Protein AF-A0A9J2PFN7-F1 (afdb_monomer_lite)

pLDDT: mean 73.04, std 25.8, range [23.06, 97.5]

Foldseek 3Di:
DDDDDDDDDDDDDDDDDDDDDDDDDDDDDDDDDDDDDDDDDPPPDDPPPPDDDDPPPVVVVLCVLCPAPLNVVLCPQVCCLLVVQWAFAPDFDPPPQQADKDWQDWDAPQVPFAIWTAILQGWIWGQGVVQKIKIWHPDDPVDATKIWIQPPSVDVVTDIDMDRDLVVDPDPVVNVSVVVSVVRPDGHPDHRSYNDPDTKYFRDWDDFPQWIWTTISQSWIWIQGPPQRKIWIWHQDPPRWIKIWIDHPVPGIGMTTIDRDDDHYPDPVSNVNRVVSVVVSVRPVVD

Sequence (287 aa):
MKNDGFFIKSQFANIESTAFLTGNASTTSRSTTGHGRARKDGRKRSLQVRMRSADSGIASKRLSCIGLPCVVDQLSVYKEVISGCRIASDENISFTAGRTVIVTKWADYTGKIGFGCVLNDGTLCVLFTDGSSLGHRLASSCGGERYKLLANVNEQPPAIVEWERAKDVKDSKVLKKIKYAAQFELRAASSFDVVSPYVNLLLYEKRCKHALLLVLSSGVTQINFLETHEKLILWRGEHSHIYATVVHDEHGKYTCRMVRGGPQPTLPQSRLLQKLISRARRCFDED

Secondary structure (DSSP, 8-state):
----PPP------------PPP----------------------------------TTHHHHGGGGGSHHHHHHTHHHHHHHTT--EEEEEE-TTTGGG---EEEEEEETTTTEEEEEETTS-EEEEETTS-EEEEE--BTTB--EEEEEE-TTSSSPEEEEES-GGG---HHHHHHHHHHHTT----SSS-----SS---EEEEEE-SSEEEEEETTS-EEEEETTT--EEEEEE-GGG-EEEEEEETTTEEEEEEEESS-PPP-SHHHHHHHHHHHHHHHHHH--

Radius of gyration: 23.79 Å; chains: 1; bounding box: 42×75×57 Å

Structure (mmCIF, N/CA/C/O backbone):
data_AF-A0A9J2PFN7-F1
#
_entry.id   AF-A0A9J2PFN7-F1
#
loop_
_atom_site.group_PDB
_atom_site.id
_atom_site.type_symbol
_atom_site.label_atom_id
_atom_site.label_alt_id
_atom_site.label_comp_id
_atom_site.label_asym_id
_atom_site.label_entity_id
_atom_site.label_seq_id
_atom_site.pdbx_PDB_ins_code
_atom_site.Cartn_x
_atom_site.Cartn_y
_atom_site.Cartn_z
_atom_site.occupancy
_atom_site.B_iso_or_equiv
_atom_site.auth_seq_id
_atom_site.auth_comp_id
_atom_site.auth_asym_id
_atom_site.auth_atom_id
_atom_site.pdbx_PDB_model_num
ATOM 1 N N . MET A 1 1 ? -19.457 -29.311 -23.841 1.00 33.41 1 MET A N 1
ATOM 2 C CA . MET A 1 1 ? -18.333 -30.173 -23.421 1.00 33.41 1 MET A CA 1
ATOM 3 C C . MET A 1 1 ? -17.594 -29.465 -22.300 1.00 33.41 1 MET A C 1
ATOM 5 O O . MET A 1 1 ? -17.277 -28.293 -22.447 1.00 33.41 1 MET A O 1
ATOM 9 N N . LYS A 1 2 ? -17.469 -30.132 -21.150 1.00 28.66 2 LYS A N 1
ATOM 10 C CA . LYS A 1 2 ? -16.723 -29.671 -19.969 1.00 28.66 2 LYS A CA 1
ATOM 11 C C . LYS A 1 2 ? -15.233 -29.931 -20.209 1.00 28.66 2 LYS A C 1
ATOM 13 O O . LYS A 1 2 ? -14.938 -30.948 -20.819 1.00 28.66 2 LYS A O 1
ATOM 18 N N . ASN A 1 3 ? -14.351 -29.066 -19.711 1.00 26.58 3 ASN A N 1
ATOM 19 C CA . ASN A 1 3 ? -12.954 -29.406 -19.426 1.00 26.58 3 ASN A CA 1
ATOM 20 C C . ASN A 1 3 ? -12.468 -28.583 -18.221 1.00 26.58 3 ASN A C 1
ATOM 22 O O . ASN A 1 3 ? -12.170 -27.398 -18.320 1.00 26.58 3 ASN A O 1
ATOM 26 N N . ASP A 1 4 ? -12.611 -29.222 -17.063 1.00 28.73 4 ASP A N 1
ATOM 27 C CA . ASP A 1 4 ? -11.656 -29.449 -15.975 1.00 28.73 4 ASP A CA 1
ATOM 28 C C . ASP A 1 4 ? -10.614 -28.380 -15.616 1.00 28.73 4 ASP A C 1
ATOM 30 O O . ASP A 1 4 ? -9.677 -28.072 -16.349 1.00 28.73 4 ASP A O 1
ATOM 34 N N . GLY A 1 5 ? -10.765 -27.891 -14.381 1.00 23.47 5 GLY A N 1
ATOM 35 C CA . GLY A 1 5 ? -9.778 -27.100 -13.666 1.00 23.47 5 GLY A CA 1
ATOM 36 C C . GLY A 1 5 ? -8.651 -27.962 -13.102 1.00 23.47 5 GLY A C 1
ATOM 37 O O . GLY A 1 5 ? -8.881 -29.022 -12.518 1.00 23.47 5 GLY A O 1
ATOM 38 N N . PHE A 1 6 ? -7.431 -27.453 -13.230 1.00 26.81 6 PHE A N 1
ATOM 39 C CA . PHE A 1 6 ? -6.248 -27.999 -12.583 1.00 26.81 6 PHE A CA 1
ATOM 40 C C . PHE A 1 6 ? -6.083 -27.412 -11.175 1.00 26.81 6 PHE A C 1
ATOM 42 O O . PHE A 1 6 ? -6.033 -26.199 -10.983 1.00 26.81 6 PHE A O 1
ATOM 49 N N . PHE A 1 7 ? -5.988 -28.302 -10.187 1.00 24.92 7 PHE A N 1
ATOM 50 C CA . PHE A 1 7 ? -5.515 -28.032 -8.830 1.00 24.92 7 PHE A CA 1
ATOM 51 C C . PHE A 1 7 ? -4.031 -28.403 -8.755 1.00 24.92 7 PHE A C 1
ATOM 53 O O . PHE A 1 7 ? -3.678 -29.526 -9.111 1.00 24.92 7 PHE A O 1
ATOM 60 N N . ILE A 1 8 ? -3.185 -27.541 -8.185 1.00 28.45 8 ILE A N 1
ATOM 61 C CA . ILE A 1 8 ? -1.882 -27.956 -7.647 1.00 28.45 8 ILE A CA 1
ATOM 62 C C . ILE A 1 8 ? -1.818 -27.569 -6.168 1.00 28.45 8 ILE A C 1
ATOM 64 O O . ILE A 1 8 ? -1.975 -26.411 -5.788 1.00 28.45 8 ILE A O 1
ATOM 68 N N . LYS A 1 9 ? -1.627 -28.592 -5.327 1.00 24.91 9 LYS A N 1
ATOM 69 C CA . LYS A 1 9 ? -1.277 -28.492 -3.907 1.00 24.91 9 LYS A CA 1
ATOM 70 C C . LYS A 1 9 ? 0.184 -28.043 -3.806 1.00 24.91 9 LYS A C 1
ATOM 72 O O . LYS A 1 9 ? 1.045 -28.759 -4.306 1.00 24.91 9 LYS A O 1
ATOM 77 N N . SER A 1 10 ? 0.490 -26.952 -3.104 1.00 25.95 10 SER A N 1
ATOM 78 C CA . SER A 1 10 ? 1.867 -26.713 -2.657 1.00 25.95 10 SER A CA 1
ATOM 79 C C . SER A 1 10 ? 2.129 -27.553 -1.405 1.00 25.95 10 SER A C 1
ATOM 81 O O . SER A 1 10 ? 1.616 -27.261 -0.322 1.00 25.95 10 SER A O 1
ATOM 83 N N . GLN A 1 11 ? 2.886 -28.633 -1.570 1.00 25.06 11 GLN A N 1
ATOM 84 C CA . GLN A 1 11 ? 3.542 -29.327 -0.469 1.00 25.06 11 GLN A CA 1
ATOM 85 C C . GLN A 1 11 ? 4.773 -28.530 -0.047 1.00 25.06 11 GLN A C 1
ATOM 87 O O . GLN A 1 11 ? 5.596 -28.250 -0.903 1.00 25.06 11 GLN A O 1
ATOM 92 N N . PHE A 1 12 ? 4.922 -28.251 1.247 1.00 27.05 12 PHE A N 1
ATOM 93 C CA . PHE A 1 12 ? 6.226 -28.225 1.912 1.00 27.05 12 PHE A CA 1
ATOM 94 C C . PHE A 1 12 ? 6.019 -28.623 3.376 1.00 27.05 12 PHE A C 1
ATOM 96 O O . PHE A 1 12 ? 5.382 -27.909 4.149 1.00 27.05 12 PHE A O 1
ATOM 103 N N . ALA A 1 13 ? 6.530 -29.799 3.726 1.00 25.28 13 ALA A N 1
ATOM 104 C CA . ALA A 1 13 ? 6.814 -30.220 5.087 1.00 25.28 13 ALA A CA 1
ATOM 105 C C . ALA A 1 13 ? 8.210 -30.857 5.100 1.00 25.28 13 ALA A C 1
ATOM 107 O O . ALA A 1 13 ? 8.616 -31.464 4.110 1.00 25.28 13 ALA A O 1
ATOM 108 N N . ASN A 1 14 ? 8.848 -30.744 6.264 1.00 23.83 14 ASN A N 1
ATOM 109 C CA . ASN A 1 14 ? 10.074 -31.392 6.736 1.00 23.83 14 ASN A CA 1
ATOM 110 C C . ASN A 1 14 ? 11.397 -30.661 6.471 1.00 23.83 14 ASN A C 1
ATOM 112 O O . ASN A 1 14 ? 12.064 -30.865 5.463 1.00 23.83 14 ASN A O 1
ATOM 116 N N . ILE A 1 15 ? 11.826 -29.916 7.492 1.00 27.22 15 ILE A N 1
ATOM 117 C CA . ILE A 1 15 ? 13.185 -30.056 8.022 1.00 27.22 15 ILE A CA 1
ATOM 118 C C . ILE A 1 15 ? 13.029 -30.455 9.494 1.00 27.22 15 ILE A C 1
ATOM 120 O O . ILE A 1 15 ? 12.339 -29.785 10.263 1.00 27.22 15 ILE A O 1
ATOM 124 N N . GLU A 1 16 ? 13.591 -31.613 9.827 1.00 24.58 16 GLU A N 1
ATOM 125 C CA . GLU A 1 16 ? 13.594 -32.241 11.145 1.00 24.58 16 GLU A CA 1
ATOM 126 C C . GLU A 1 16 ? 14.415 -31.415 12.144 1.00 24.58 16 GLU A C 1
ATOM 128 O O . GLU A 1 16 ? 15.486 -30.910 11.815 1.00 24.58 16 GLU A O 1
ATOM 133 N N . SER A 1 17 ? 13.936 -31.318 13.387 1.00 25.52 17 SER A N 1
ATOM 134 C CA . SER A 1 17 ? 14.770 -30.946 14.529 1.00 25.52 17 SER A CA 1
ATOM 135 C C . SER A 1 17 ? 14.735 -32.097 15.524 1.00 25.52 17 SER A C 1
ATOM 137 O O . SER A 1 17 ? 13.716 -32.383 16.155 1.00 25.52 17 SER A O 1
ATOM 139 N N . THR A 1 18 ? 15.855 -32.806 15.589 1.00 24.70 18 THR A N 1
ATOM 140 C CA . THR A 1 18 ? 16.180 -33.840 16.566 1.00 24.70 18 THR A CA 1
ATOM 141 C C . THR A 1 18 ? 16.238 -33.245 17.970 1.00 24.70 18 THR A C 1
ATOM 143 O O . THR A 1 18 ? 17.127 -32.451 18.271 1.00 24.70 18 THR A O 1
ATOM 146 N N . ALA A 1 19 ? 15.344 -33.689 18.851 1.00 27.00 19 ALA A N 1
ATOM 147 C CA . ALA A 1 19 ? 15.511 -33.584 20.296 1.00 27.00 19 ALA A CA 1
ATOM 148 C C . ALA A 1 19 ? 15.381 -34.989 20.898 1.00 27.00 19 ALA A C 1
ATOM 150 O O . ALA A 1 19 ? 14.292 -35.560 20.958 1.00 27.00 19 ALA A O 1
ATOM 151 N N . PHE A 1 20 ? 16.517 -35.558 21.306 1.00 24.95 20 PHE A N 1
ATOM 152 C CA . PHE A 1 20 ? 16.574 -36.759 22.132 1.00 24.95 20 PHE A CA 1
ATOM 153 C C . PHE A 1 20 ? 16.192 -36.390 23.571 1.00 24.95 20 PHE A C 1
ATOM 155 O O . PHE A 1 20 ? 16.880 -35.605 24.219 1.00 24.95 20 PHE A O 1
ATOM 162 N N . LEU A 1 21 ? 15.100 -36.980 24.060 1.00 25.72 21 LEU A N 1
ATOM 163 C CA . LEU A 1 21 ? 14.774 -37.080 25.480 1.00 25.72 21 LEU A CA 1
ATOM 164 C C . LEU A 1 21 ? 15.277 -38.427 26.001 1.00 25.72 21 LEU A C 1
ATOM 166 O O . LEU A 1 21 ? 14.983 -39.481 25.435 1.00 25.72 21 LEU A O 1
ATOM 170 N N . THR A 1 22 ? 16.027 -38.380 27.094 1.00 26.92 22 THR A N 1
ATOM 171 C CA . THR A 1 22 ? 16.424 -39.538 27.887 1.00 26.92 22 THR A CA 1
ATOM 172 C C . THR A 1 22 ? 15.280 -39.988 28.799 1.00 26.92 22 THR A C 1
ATOM 174 O O . THR A 1 22 ? 14.705 -39.195 29.534 1.00 26.92 22 THR A O 1
ATOM 177 N N . GLY A 1 23 ? 14.986 -41.290 28.724 1.00 23.06 23 GLY A N 1
ATOM 178 C CA . GLY A 1 23 ? 14.638 -42.195 29.827 1.00 23.06 23 GLY A CA 1
ATOM 179 C C . GLY A 1 23 ? 13.526 -41.814 30.810 1.00 23.06 23 GLY A C 1
ATOM 180 O O . GLY A 1 23 ? 13.727 -41.007 31.706 1.00 23.06 23 GLY A O 1
ATOM 181 N N . ASN A 1 24 ? 12.425 -42.572 30.786 1.00 26.31 24 ASN A N 1
ATOM 182 C CA . ASN A 1 24 ? 12.234 -43.631 31.787 1.00 26.31 24 ASN A CA 1
ATOM 183 C C . ASN A 1 24 ? 11.038 -44.533 31.454 1.00 26.31 24 ASN A C 1
ATOM 185 O O . ASN A 1 24 ? 9.981 -44.085 31.018 1.00 26.31 24 ASN A O 1
ATOM 189 N N . ALA A 1 25 ? 11.252 -45.830 31.667 1.00 25.09 25 ALA A N 1
ATOM 190 C CA . ALA A 1 25 ? 10.312 -46.919 31.456 1.00 25.09 25 ALA A CA 1
ATOM 191 C C . ALA A 1 25 ? 9.698 -47.389 32.785 1.00 25.09 25 ALA A C 1
ATOM 193 O O . ALA A 1 25 ? 10.372 -47.377 33.813 1.00 25.09 25 ALA A O 1
ATOM 194 N N . SER A 1 26 ? 8.443 -47.850 32.742 1.00 26.92 26 SER A N 1
ATOM 195 C CA . SER A 1 26 ? 7.888 -49.000 33.499 1.00 26.92 26 SER A CA 1
ATOM 196 C C . SER A 1 26 ? 6.379 -49.111 33.205 1.00 26.92 26 SER A C 1
ATOM 198 O O . SER A 1 26 ? 5.609 -48.199 33.475 1.00 26.92 26 SER A O 1
ATOM 200 N N . THR A 1 27 ? 5.957 -50.046 32.347 1.00 25.44 27 THR A N 1
ATOM 201 C CA . THR A 1 27 ? 5.343 -51.360 32.663 1.00 25.44 27 THR A CA 1
ATOM 202 C C . THR A 1 27 ? 4.108 -51.336 33.569 1.00 25.44 27 THR A C 1
ATOM 204 O O . THR A 1 27 ? 4.240 -51.274 34.785 1.00 25.44 27 THR A O 1
ATOM 207 N N . THR A 1 28 ? 2.919 -51.584 33.000 1.00 28.58 28 THR A N 1
ATOM 208 C CA . THR A 1 28 ? 2.144 -52.824 33.247 1.00 28.58 28 THR A CA 1
ATOM 209 C C . THR A 1 28 ? 0.913 -52.954 32.336 1.00 28.58 28 THR A C 1
ATOM 211 O O . THR A 1 28 ? 0.216 -52.003 32.008 1.00 28.58 28 THR A O 1
ATOM 214 N N . SER A 1 29 ? 0.705 -54.195 31.905 1.00 25.86 29 SER A N 1
ATOM 215 C CA . SER A 1 29 ? -0.374 -54.768 31.097 1.00 25.86 29 SER A CA 1
ATOM 216 C C . SER A 1 29 ? -1.741 -54.788 31.800 1.00 25.86 29 SER A C 1
ATOM 218 O O . SER A 1 29 ? -1.775 -55.026 33.003 1.00 25.86 29 SER A O 1
ATOM 220 N N . ARG A 1 30 ? -2.863 -54.789 31.063 1.00 27.41 30 ARG A N 1
ATOM 221 C CA . ARG A 1 30 ? -3.582 -56.005 30.598 1.00 27.41 30 ARG A CA 1
ATOM 222 C C . ARG A 1 30 ? -4.991 -55.649 30.086 1.00 27.41 30 ARG A C 1
ATOM 224 O O . ARG A 1 30 ? -5.638 -54.714 30.534 1.00 27.41 30 ARG A O 1
ATOM 231 N N . SER A 1 31 ? -5.407 -56.435 29.105 1.00 24.17 31 SER A N 1
ATOM 232 C CA . SER A 1 31 ? -6.613 -56.410 28.273 1.00 24.17 31 SER A CA 1
ATOM 233 C C . SER A 1 31 ? -7.964 -56.523 28.990 1.00 24.17 31 SER A C 1
ATOM 235 O O . SER A 1 31 ? -8.082 -57.292 29.938 1.00 24.17 31 SER A O 1
ATOM 237 N N . THR A 1 32 ? -9.018 -55.971 28.380 1.00 29.59 32 THR A N 1
ATOM 238 C CA . THR A 1 32 ? -10.258 -56.715 28.061 1.00 29.59 32 THR A CA 1
ATOM 239 C C . THR A 1 32 ? -11.052 -56.005 26.957 1.00 29.59 32 THR A C 1
ATOM 241 O O . THR A 1 32 ? -11.198 -54.789 26.931 1.00 29.59 32 THR A O 1
ATOM 244 N N . THR A 1 33 ? -11.503 -56.806 25.998 1.00 27.23 33 THR A N 1
ATOM 245 C CA . THR A 1 33 ? -12.248 -56.476 24.777 1.00 27.23 33 THR A CA 1
ATOM 246 C C . THR A 1 33 ? -13.757 -56.456 25.017 1.00 27.23 33 THR A C 1
ATOM 248 O O . THR A 1 33 ? -14.259 -57.339 25.707 1.00 27.23 33 THR A O 1
ATOM 251 N N . GLY A 1 34 ? -14.502 -55.563 24.352 1.00 25.56 34 GLY A N 1
ATOM 252 C CA . GLY A 1 34 ? -15.963 -55.675 24.295 1.00 25.56 34 GLY A CA 1
ATOM 253 C C . GLY A 1 34 ? -16.699 -54.562 23.540 1.00 25.56 34 GLY A C 1
ATOM 254 O O . GLY A 1 34 ? -17.026 -53.545 24.125 1.00 25.56 34 GLY A O 1
ATOM 255 N N . HIS A 1 35 ? -17.029 -54.850 22.274 1.00 28.25 35 HIS A N 1
ATOM 256 C CA . HIS A 1 35 ? -18.216 -54.409 21.512 1.00 28.25 35 HIS A CA 1
ATOM 257 C C . HIS A 1 35 ? -18.432 -52.934 21.104 1.00 28.25 35 HIS A C 1
ATOM 259 O O . HIS A 1 35 ? -18.439 -52.018 21.913 1.00 28.25 35 HIS A O 1
ATOM 265 N N . GLY A 1 36 ? -18.807 -52.748 19.826 1.00 26.44 36 GLY A N 1
ATOM 266 C CA . GLY A 1 36 ? -19.646 -51.618 19.401 1.00 26.44 36 GLY A CA 1
ATOM 267 C C . GLY A 1 36 ? -19.340 -51.033 18.021 1.00 26.44 36 GLY A C 1
ATOM 268 O O . GLY A 1 36 ? -18.466 -50.190 17.874 1.00 26.44 36 GLY A O 1
ATOM 269 N N . ARG A 1 37 ? -20.106 -51.446 17.005 1.00 29.81 37 ARG A N 1
ATOM 270 C CA . ARG A 1 37 ? -20.141 -50.890 15.637 1.00 29.81 37 ARG A CA 1
ATOM 271 C C . ARG A 1 37 ? -20.428 -49.378 15.616 1.00 29.81 37 ARG A C 1
ATOM 273 O O . ARG A 1 37 ? -21.387 -48.957 16.247 1.00 29.81 37 ARG A O 1
ATOM 280 N N . ALA A 1 38 ? -19.755 -48.631 14.734 1.00 30.53 38 ALA A N 1
ATOM 281 C CA . ALA A 1 38 ? -20.377 -47.590 13.896 1.00 30.53 38 ALA A CA 1
ATOM 282 C C . ALA A 1 38 ? -19.392 -47.072 12.828 1.00 30.53 38 ALA A C 1
ATOM 284 O O . ALA A 1 38 ? -18.516 -46.257 13.108 1.00 30.53 38 ALA A O 1
ATOM 285 N N . ARG A 1 39 ? -19.568 -47.503 11.570 1.00 30.36 39 ARG A N 1
ATOM 286 C CA . ARG A 1 39 ? -19.054 -46.764 10.406 1.00 30.36 39 ARG A CA 1
ATOM 287 C C . ARG A 1 39 ? -19.872 -45.475 10.284 1.00 30.36 39 ARG A C 1
ATOM 289 O O . ARG A 1 39 ? -21.077 -45.545 10.059 1.00 30.36 39 ARG A O 1
ATOM 296 N N . LYS A 1 40 ? -19.236 -44.311 10.429 1.00 30.88 40 LYS A N 1
ATOM 297 C CA . LYS A 1 40 ? -19.795 -43.023 9.993 1.00 30.88 40 LYS A CA 1
ATOM 298 C C . LYS A 1 40 ? -18.990 -42.529 8.799 1.00 30.88 40 LYS A C 1
ATOM 300 O O . LYS A 1 40 ? -17.849 -42.100 8.947 1.00 30.88 40 LYS A O 1
ATOM 305 N N . ASP A 1 41 ? -19.620 -42.596 7.630 1.00 28.95 41 ASP A N 1
ATOM 306 C CA . ASP A 1 41 ? -19.179 -41.940 6.405 1.00 28.95 41 ASP A CA 1
ATOM 307 C C . ASP A 1 41 ? -19.067 -40.429 6.636 1.00 28.95 41 ASP A C 1
ATOM 309 O O . ASP A 1 41 ? -20.057 -39.702 6.758 1.00 28.95 41 ASP A O 1
ATOM 313 N N . GLY A 1 42 ? -17.830 -39.943 6.704 1.00 27.72 42 GLY A N 1
ATOM 314 C CA . GLY A 1 42 ? -17.498 -38.527 6.775 1.00 27.72 42 GLY A CA 1
ATOM 315 C C . GLY A 1 42 ? -17.669 -37.854 5.417 1.00 27.72 42 GLY A C 1
ATOM 316 O O . GLY A 1 42 ? -16.689 -37.558 4.736 1.00 27.72 42 GLY A O 1
ATOM 317 N N . ARG A 1 43 ? -18.913 -37.572 5.019 1.00 27.67 43 ARG A N 1
ATOM 318 C CA . ARG A 1 43 ? -19.222 -36.747 3.843 1.00 27.67 43 ARG A CA 1
ATOM 319 C C . ARG A 1 43 ? -18.927 -35.275 4.170 1.00 27.67 43 ARG A C 1
ATOM 321 O O . ARG A 1 43 ? -19.821 -34.512 4.529 1.00 27.67 43 ARG A O 1
ATOM 328 N N . LYS A 1 44 ? -17.654 -34.873 4.080 1.00 29.64 44 LYS A N 1
ATOM 329 C CA . LYS A 1 44 ? -17.229 -33.465 4.160 1.00 29.64 44 LYS A CA 1
ATOM 330 C C . LYS A 1 44 ? -17.833 -32.704 2.975 1.00 29.64 44 LYS A C 1
ATOM 332 O O . LYS A 1 44 ? -17.332 -32.783 1.858 1.00 29.64 44 LYS A O 1
ATOM 337 N N . ARG A 1 45 ? -18.932 -31.982 3.212 1.00 27.59 45 ARG A N 1
ATOM 338 C CA . ARG A 1 45 ? -19.450 -30.973 2.280 1.00 27.59 45 ARG A CA 1
ATOM 339 C C . ARG A 1 45 ? -18.450 -29.817 2.252 1.00 27.59 45 ARG A C 1
ATOM 341 O O . ARG A 1 45 ? -18.367 -29.050 3.206 1.00 27.59 45 ARG A O 1
ATOM 348 N N . SER A 1 46 ? -17.672 -29.721 1.180 1.00 26.97 46 SER A N 1
ATOM 349 C CA . SER A 1 46 ? -16.902 -28.525 0.859 1.00 26.97 46 SER A CA 1
ATOM 350 C C . SER A 1 46 ? -17.885 -27.399 0.531 1.00 26.97 46 SER A C 1
ATOM 352 O O . SER A 1 46 ? -18.578 -27.420 -0.485 1.00 26.97 46 SER A O 1
ATOM 354 N N . LEU A 1 47 ? -17.985 -26.417 1.424 1.00 28.03 47 LEU A N 1
ATOM 355 C CA . LEU A 1 47 ? -18.659 -25.154 1.144 1.00 28.03 47 LEU A CA 1
ATOM 356 C C . LEU A 1 47 ? -17.810 -24.385 0.124 1.00 28.03 47 LEU A C 1
ATOM 358 O O . LEU A 1 47 ? -16.890 -23.652 0.470 1.00 28.03 47 LEU A O 1
ATOM 362 N N . GLN A 1 48 ? -18.107 -24.599 -1.157 1.00 25.83 48 GLN A N 1
ATOM 363 C CA . GLN A 1 48 ? -17.678 -23.733 -2.249 1.00 25.83 48 GLN A CA 1
ATOM 364 C C . GLN A 1 48 ? -18.324 -22.354 -2.045 1.00 25.83 48 GLN A C 1
ATOM 366 O O . GLN A 1 48 ? -19.479 -22.132 -2.410 1.00 25.83 48 GLN A O 1
ATOM 371 N N . VAL A 1 49 ? -17.587 -21.411 -1.454 1.00 31.44 49 VAL A N 1
ATOM 372 C CA . VAL A 1 49 ? -17.966 -19.994 -1.483 1.00 31.44 49 VAL A CA 1
ATOM 373 C C . VAL A 1 49 ? -17.616 -19.467 -2.868 1.00 31.44 49 VAL A C 1
ATOM 375 O O . VAL A 1 49 ? -16.480 -19.125 -3.182 1.00 31.44 49 VAL A O 1
ATOM 378 N N . ARG A 1 50 ? -18.625 -19.474 -3.735 1.00 23.36 50 ARG A N 1
ATOM 379 C CA . ARG A 1 50 ? -18.594 -18.900 -5.077 1.00 23.36 50 ARG A CA 1
ATOM 380 C C . ARG A 1 50 ? -18.443 -17.380 -4.945 1.00 23.36 50 ARG A C 1
ATOM 382 O O . ARG A 1 50 ? -19.434 -16.688 -4.727 1.00 23.36 50 ARG A O 1
ATOM 389 N N . MET A 1 51 ? -17.218 -16.862 -5.053 1.00 33.62 51 MET A N 1
ATOM 390 C CA . MET A 1 51 ? -16.972 -15.422 -5.178 1.00 33.62 51 MET A CA 1
ATOM 391 C C . MET A 1 51 ? -17.595 -14.938 -6.488 1.00 33.62 51 MET A C 1
ATOM 393 O O . MET A 1 51 ? -17.069 -15.177 -7.573 1.00 33.62 51 MET A O 1
ATOM 397 N N . ARG A 1 52 ? -18.761 -14.296 -6.395 1.00 26.16 52 ARG A N 1
ATOM 398 C CA . ARG A 1 52 ? -19.303 -13.516 -7.503 1.00 26.16 52 ARG A CA 1
ATOM 399 C C . ARG A 1 52 ? -18.512 -12.215 -7.570 1.00 26.16 52 ARG A C 1
ATOM 401 O O . ARG A 1 52 ? -18.464 -11.473 -6.594 1.00 26.16 52 ARG A O 1
ATOM 408 N N . SER A 1 53 ? -17.881 -11.994 -8.719 1.00 35.94 53 SER A N 1
ATOM 409 C CA . SER A 1 53 ? -17.363 -10.700 -9.148 1.00 35.94 53 SER A CA 1
ATOM 410 C C . SER A 1 53 ? -18.533 -9.717 -9.156 1.00 35.94 53 SER A C 1
ATOM 412 O O . SER A 1 53 ? -19.448 -9.830 -9.967 1.00 35.94 53 SER A O 1
ATOM 414 N N . ALA A 1 54 ? -18.546 -8.831 -8.169 1.00 33.03 54 ALA A N 1
ATOM 415 C CA . ALA A 1 54 ? -19.237 -7.564 -8.260 1.00 33.03 54 ALA A CA 1
ATOM 416 C C . ALA A 1 54 ? -18.124 -6.529 -8.392 1.00 33.03 54 ALA A C 1
ATOM 418 O O . ALA A 1 54 ? -17.251 -6.463 -7.524 1.00 33.03 54 ALA A O 1
ATOM 419 N N . ASP A 1 55 ? -18.120 -5.788 -9.497 1.00 38.16 55 ASP A N 1
ATOM 420 C CA . ASP A 1 55 ? -17.371 -4.543 -9.593 1.00 38.16 55 ASP A CA 1
ATOM 421 C C . ASP A 1 55 ? -17.837 -3.655 -8.440 1.00 38.16 55 ASP A C 1
ATOM 423 O O . ASP A 1 55 ? -18.966 -3.160 -8.407 1.00 38.16 55 ASP A O 1
ATOM 427 N N . SER A 1 56 ? -16.998 -3.542 -7.415 1.00 39.12 56 SER A N 1
ATOM 428 C CA . SER A 1 56 ? -17.295 -2.739 -6.242 1.00 39.12 56 SER A CA 1
ATOM 429 C C . SER A 1 56 ? -17.189 -1.267 -6.628 1.00 39.12 56 SER A C 1
ATOM 431 O O . SER A 1 56 ? -16.163 -0.632 -6.391 1.00 39.12 56 SER A O 1
ATOM 433 N N . GLY A 1 57 ? -18.289 -0.687 -7.116 1.00 33.69 57 GLY A N 1
ATOM 434 C CA . GLY A 1 57 ? -18.526 0.762 -7.233 1.00 33.69 57 GLY A CA 1
ATOM 435 C C . GLY A 1 57 ? -18.494 1.524 -5.892 1.00 33.69 57 GLY A C 1
ATOM 436 O O . GLY A 1 57 ? -19.104 2.577 -5.743 1.00 33.69 57 GLY A O 1
ATOM 437 N N . ILE A 1 58 ? -17.796 0.989 -4.887 1.00 41.19 58 ILE A N 1
ATOM 438 C CA . ILE A 1 58 ? -17.619 1.529 -3.536 1.00 41.19 58 ILE A CA 1
ATOM 439 C C . ILE A 1 58 ? -16.294 2.306 -3.424 1.00 41.19 58 ILE A C 1
ATOM 441 O O . ILE A 1 58 ? -16.151 3.124 -2.515 1.00 41.19 58 ILE A O 1
ATOM 445 N N . ALA A 1 59 ? -15.362 2.146 -4.375 1.00 39.41 59 ALA A N 1
ATOM 446 C CA . ALA A 1 59 ? -14.133 2.946 -4.437 1.00 39.41 59 ALA A CA 1
ATOM 447 C C . ALA A 1 59 ? -14.424 4.461 -4.533 1.00 39.41 59 ALA A C 1
ATOM 449 O O . ALA A 1 59 ? -13.727 5.267 -3.920 1.00 39.41 59 ALA A O 1
ATOM 450 N N . SER A 1 60 ? -15.519 4.849 -5.205 1.00 34.97 60 SER A N 1
ATOM 451 C CA . SER A 1 60 ? -15.891 6.256 -5.423 1.00 34.97 60 SER A CA 1
ATOM 452 C C . SER A 1 60 ? -16.185 7.034 -4.122 1.00 34.97 60 SER A C 1
ATOM 454 O O . SER A 1 60 ? -15.879 8.219 -4.020 1.00 34.97 60 SER A O 1
ATOM 456 N N . LYS A 1 61 ? -16.689 6.376 -3.063 1.00 39.66 61 LYS A N 1
ATOM 457 C CA . LYS A 1 61 ? -16.937 7.035 -1.760 1.00 39.66 61 LYS A CA 1
ATOM 458 C C . LYS A 1 61 ? -15.699 7.135 -0.860 1.00 39.66 61 LYS A C 1
ATOM 460 O O . LYS A 1 61 ? -15.740 7.861 0.127 1.00 39.66 61 LYS A O 1
ATOM 465 N N . ARG A 1 62 ? -14.607 6.431 -1.183 1.00 49.38 62 ARG A N 1
ATOM 466 C CA . ARG A 1 62 ? -13.361 6.402 -0.386 1.00 49.38 62 ARG A CA 1
ATOM 467 C C . ARG A 1 62 ? -12.349 7.478 -0.790 1.00 49.38 62 ARG A C 1
ATOM 469 O O . ARG A 1 62 ? -11.365 7.694 -0.087 1.00 49.38 62 ARG A O 1
ATOM 476 N N . LEU A 1 63 ? -12.634 8.216 -1.867 1.00 43.69 63 LEU A N 1
ATOM 477 C CA . LEU A 1 63 ? -11.881 9.398 -2.301 1.00 43.69 63 LEU A CA 1
ATOM 478 C C . LEU A 1 63 ? -11.782 10.494 -1.224 1.00 43.69 63 LEU A C 1
ATOM 480 O O . LEU A 1 63 ? -10.852 11.294 -1.281 1.00 43.69 63 LEU A O 1
ATOM 484 N N . SER A 1 64 ? -12.662 10.517 -0.214 1.00 42.56 64 SER A N 1
ATOM 485 C CA . SER A 1 64 ? -12.583 11.491 0.886 1.00 42.56 64 SER A CA 1
ATOM 486 C C . SER A 1 64 ? -11.290 11.377 1.705 1.00 42.56 64 SER A C 1
ATOM 488 O O . SER A 1 64 ? -10.793 12.388 2.190 1.00 42.56 64 SER A O 1
ATOM 490 N N . CYS A 1 65 ? -10.693 10.182 1.802 1.00 44.91 65 CYS A N 1
ATOM 491 C CA . CYS A 1 65 ? -9.433 9.976 2.526 1.00 44.91 65 CYS A CA 1
ATOM 492 C C . CYS A 1 65 ? -8.198 10.373 1.697 1.00 44.91 65 CYS A C 1
ATOM 494 O O . CYS A 1 65 ? -7.136 10.628 2.261 1.00 44.91 65 CYS A O 1
ATOM 496 N N . ILE A 1 66 ? -8.324 10.471 0.363 1.00 51.22 66 ILE A N 1
ATOM 497 C CA . ILE A 1 66 ? -7.223 10.875 -0.531 1.00 51.22 66 ILE A CA 1
ATOM 498 C C . ILE A 1 66 ? -6.835 12.340 -0.297 1.00 51.22 66 ILE A C 1
ATOM 500 O O . ILE A 1 66 ? -5.696 12.705 -0.559 1.00 51.22 66 ILE A O 1
ATOM 504 N N . GLY A 1 67 ? -7.746 13.171 0.226 1.00 50.16 67 GLY A N 1
ATOM 505 C CA . GLY A 1 67 ? -7.483 14.577 0.550 1.00 50.16 67 GLY A CA 1
ATOM 506 C C . GLY A 1 67 ? -6.688 14.808 1.839 1.00 50.16 67 GLY A C 1
ATOM 507 O O . GLY A 1 67 ? -6.332 15.948 2.130 1.00 50.16 67 GLY A O 1
ATOM 508 N N . LEU A 1 68 ? -6.397 13.763 2.621 1.00 60.28 68 LEU A N 1
ATOM 509 C CA . LEU A 1 68 ? -5.677 13.921 3.881 1.00 60.28 68 LEU A CA 1
ATOM 510 C C . LEU A 1 68 ? -4.194 14.165 3.623 1.00 60.28 68 LEU A C 1
ATOM 512 O O . LEU A 1 68 ? -3.578 13.359 2.922 1.00 60.28 68 LEU A O 1
ATOM 516 N N . PRO A 1 69 ? -3.572 15.195 4.229 1.00 59.38 69 PRO A N 1
ATOM 517 C CA . PRO A 1 69 ? -2.150 15.473 4.030 1.00 59.38 69 PRO A CA 1
ATOM 518 C C . PRO A 1 69 ? -1.267 14.246 4.284 1.00 59.38 69 PRO A C 1
ATOM 520 O O . PRO A 1 69 ? -0.327 13.994 3.535 1.00 59.38 69 PRO A O 1
ATOM 523 N N . CYS A 1 70 ? -1.626 13.434 5.287 1.00 62.78 70 CYS A N 1
ATOM 524 C CA . CYS A 1 70 ? -0.904 12.212 5.627 1.00 62.78 70 CYS A CA 1
ATOM 525 C C . CYS A 1 70 ? -1.044 11.092 4.588 1.00 62.78 70 CYS A C 1
ATOM 527 O O . CYS A 1 70 ? -0.188 10.225 4.557 1.00 62.78 70 CYS A O 1
ATOM 529 N N . VAL A 1 71 ? -2.079 11.075 3.742 1.00 64.69 71 VAL A N 1
ATOM 530 C CA . VAL A 1 71 ? -2.242 10.085 2.659 1.00 64.69 71 VAL A CA 1
ATOM 531 C C . VAL A 1 71 ? -1.672 10.630 1.349 1.00 64.69 71 VAL A C 1
ATOM 533 O O . VAL A 1 71 ? -1.020 9.895 0.606 1.00 64.69 71 VAL A O 1
ATOM 536 N N . VAL A 1 72 ? -1.861 11.928 1.077 1.00 67.38 72 VAL A N 1
ATOM 537 C CA . VAL A 1 72 ? -1.314 12.611 -0.107 1.00 67.38 72 VAL A CA 1
ATOM 538 C C . VAL A 1 72 ? 0.204 12.470 -0.167 1.00 67.38 72 VAL A C 1
ATOM 540 O O . VAL A 1 72 ? 0.731 12.128 -1.228 1.00 67.38 72 VAL A O 1
ATOM 543 N N . ASP A 1 73 ? 0.886 12.694 0.958 1.00 79.88 73 ASP A N 1
ATOM 544 C CA . ASP A 1 73 ? 2.340 12.556 1.059 1.00 79.88 73 ASP A CA 1
ATOM 545 C C . ASP A 1 73 ? 2.799 11.113 0.785 1.00 79.88 73 ASP A C 1
ATOM 547 O O . ASP A 1 73 ? 3.742 10.873 0.029 1.00 79.88 73 ASP A O 1
ATOM 551 N N . GLN A 1 74 ? 2.055 10.125 1.286 1.00 86.62 74 GLN A N 1
ATOM 552 C CA . GLN A 1 74 ? 2.401 8.702 1.159 1.00 86.62 74 GLN A CA 1
ATOM 553 C C . GLN A 1 74 ? 2.132 8.153 -0.251 1.00 86.62 74 GLN A C 1
ATOM 555 O O . GLN A 1 74 ? 2.787 7.212 -0.695 1.00 86.62 74 GLN A O 1
ATOM 560 N N . LEU A 1 75 ? 1.229 8.789 -1.003 1.00 89.12 75 LEU A N 1
ATOM 561 C CA . LEU A 1 75 ? 0.999 8.527 -2.426 1.00 89.12 75 LEU A CA 1
ATOM 562 C C . LEU A 1 75 ? 2.025 9.205 -3.349 1.00 89.12 75 LEU A C 1
ATOM 564 O O . LEU A 1 75 ? 1.973 8.989 -4.561 1.00 89.12 75 LEU A O 1
ATOM 568 N N . SER A 1 76 ? 2.943 10.029 -2.833 1.00 90.38 76 SER A N 1
ATOM 569 C CA . SER A 1 76 ? 3.878 10.801 -3.666 1.00 90.38 76 SER A CA 1
ATOM 570 C C . SER A 1 76 ? 4.749 9.913 -4.559 1.00 90.38 76 SER A C 1
ATOM 572 O O . SER A 1 76 ? 4.889 10.191 -5.748 1.00 90.38 76 SER A O 1
ATOM 574 N N . VAL A 1 77 ? 5.273 8.806 -4.021 1.00 92.31 77 VAL A N 1
ATOM 575 C CA . VAL A 1 77 ? 6.102 7.846 -4.771 1.00 92.31 77 VAL A CA 1
ATOM 576 C C . VAL A 1 77 ? 5.296 7.185 -5.887 1.00 92.31 77 VAL A C 1
ATOM 578 O O . VAL A 1 77 ? 5.763 7.121 -7.023 1.00 92.31 77 VAL A O 1
ATOM 581 N N . TYR A 1 78 ? 4.074 6.741 -5.582 1.00 93.75 78 TYR A N 1
ATOM 582 C CA . TYR A 1 78 ? 3.155 6.186 -6.573 1.00 93.75 78 TYR A CA 1
ATOM 583 C C . TYR A 1 78 ? 2.898 7.188 -7.701 1.00 93.75 78 TYR A C 1
ATOM 585 O O . TYR A 1 78 ? 3.167 6.887 -8.861 1.00 93.75 78 TYR A O 1
ATOM 593 N N . LYS A 1 79 ? 2.449 8.403 -7.364 1.00 91.94 79 LYS A N 1
ATOM 594 C CA . LYS A 1 79 ? 2.127 9.451 -8.344 1.00 91.94 79 LYS A CA 1
ATOM 595 C C . LYS A 1 79 ? 3.333 9.804 -9.213 1.00 91.94 79 LYS A C 1
ATOM 597 O O . LYS A 1 79 ? 3.193 9.965 -10.420 1.00 91.94 79 LYS A O 1
ATOM 602 N N . GLU A 1 80 ? 4.518 9.892 -8.615 1.00 91.94 80 GLU A N 1
ATOM 603 C CA . GLU A 1 80 ? 5.752 10.226 -9.322 1.00 91.94 80 GLU A CA 1
ATOM 604 C C . GLU A 1 80 ? 6.201 9.136 -10.310 1.00 91.94 80 GLU A C 1
ATOM 606 O O . GLU A 1 80 ? 6.747 9.453 -11.367 1.00 91.94 80 GLU A O 1
ATOM 611 N N . VAL A 1 81 ? 5.984 7.860 -9.988 1.00 93.00 81 VAL A N 1
ATOM 612 C CA . VAL A 1 81 ? 6.343 6.738 -10.871 1.00 93.00 81 VAL A CA 1
ATOM 613 C C . VAL A 1 81 ? 5.284 6.530 -11.955 1.00 93.00 81 VAL A C 1
ATOM 615 O O . VAL A 1 81 ? 5.616 6.376 -13.131 1.00 93.00 81 VAL A O 1
ATOM 618 N N . ILE A 1 82 ? 4.007 6.561 -11.577 1.00 92.00 82 ILE A N 1
ATOM 619 C CA . ILE A 1 82 ? 2.874 6.308 -12.475 1.00 92.00 82 ILE A CA 1
ATOM 620 C C . ILE A 1 82 ? 2.640 7.470 -13.450 1.00 92.00 82 ILE A C 1
ATOM 622 O O . ILE A 1 82 ? 2.199 7.230 -14.567 1.00 92.00 82 ILE A O 1
ATOM 626 N N . SER A 1 83 ? 3.050 8.704 -13.141 1.00 90.88 83 SER A N 1
ATOM 627 C CA . SER A 1 83 ? 3.016 9.803 -14.125 1.00 90.88 83 SER A CA 1
ATOM 628 C C . SER A 1 83 ? 3.900 9.556 -15.358 1.00 90.88 83 SER A C 1
ATOM 630 O O . SER A 1 83 ? 3.721 10.196 -16.393 1.00 90.88 83 SER A O 1
ATOM 632 N N . GLY A 1 84 ? 4.846 8.611 -15.283 1.00 87.88 84 GLY A N 1
ATOM 633 C CA . GLY A 1 84 ? 5.785 8.313 -16.363 1.00 87.88 84 GLY A CA 1
ATOM 634 C C . GLY A 1 84 ? 7.065 9.136 -16.335 1.00 87.88 84 GLY A C 1
ATOM 635 O O . GLY A 1 84 ? 7.899 8.974 -17.220 1.00 87.88 84 GLY A O 1
ATOM 636 N N . CYS A 1 85 ? 7.263 9.973 -15.316 1.00 87.00 85 CYS A N 1
ATOM 637 C CA . CYS A 1 85 ? 8.478 10.777 -15.153 1.00 87.00 85 CYS A CA 1
ATOM 638 C C . CYS A 1 85 ? 9.704 9.960 -14.705 1.00 87.00 85 CYS A C 1
ATOM 640 O O . CYS A 1 85 ? 10.790 10.517 -14.519 1.00 87.00 85 CYS A O 1
ATOM 642 N N . ARG A 1 86 ? 9.535 8.655 -14.469 1.00 91.44 86 ARG A N 1
ATOM 643 C CA . ARG A 1 86 ? 10.556 7.757 -13.930 1.00 91.44 86 ARG A CA 1
ATOM 644 C C . ARG A 1 86 ? 10.733 6.534 -14.829 1.00 91.44 86 ARG A C 1
ATOM 646 O O . ARG A 1 86 ? 9.747 5.945 -15.271 1.00 91.44 86 ARG A O 1
ATOM 653 N N . ILE A 1 87 ? 11.986 6.140 -15.044 1.00 93.38 87 ILE A N 1
ATOM 654 C CA . ILE A 1 87 ? 12.378 4.957 -15.823 1.00 93.38 87 ILE A CA 1
ATOM 655 C C . ILE A 1 87 ? 13.220 4.033 -14.934 1.00 93.38 87 ILE A C 1
ATOM 657 O O . ILE A 1 87 ? 13.974 4.506 -14.079 1.00 93.38 87 ILE A O 1
ATOM 661 N N . ALA A 1 88 ? 13.057 2.722 -15.106 1.00 93.25 88 ALA A N 1
ATOM 662 C CA . ALA A 1 88 ? 13.882 1.707 -14.457 1.00 93.25 88 ALA A CA 1
ATOM 663 C C . ALA A 1 88 ? 15.345 1.816 -14.922 1.00 93.25 88 ALA A C 1
ATOM 665 O O . ALA A 1 88 ? 15.601 1.779 -16.124 1.00 93.25 88 ALA A O 1
ATOM 666 N N . SER A 1 89 ? 16.303 1.934 -13.998 1.00 92.19 89 SER A N 1
ATOM 667 C CA . SER A 1 89 ? 17.722 1.832 -14.354 1.00 92.19 89 SER A CA 1
ATOM 668 C C . SER A 1 89 ? 18.145 0.369 -14.531 1.00 92.19 89 SER A C 1
ATOM 670 O O . SER A 1 89 ? 17.552 -0.548 -13.960 1.00 92.19 89 SER A O 1
ATOM 672 N N . ASP A 1 90 ? 19.197 0.149 -15.317 1.00 90.31 90 ASP A N 1
ATOM 673 C CA . ASP A 1 90 ? 19.870 -1.154 -15.429 1.00 90.31 90 ASP A CA 1
ATOM 674 C C . ASP A 1 90 ? 20.889 -1.382 -14.288 1.00 90.31 90 ASP A C 1
ATOM 676 O O . ASP A 1 90 ? 21.580 -2.399 -14.248 1.00 90.31 90 ASP A O 1
ATOM 680 N N . GLU A 1 91 ? 20.987 -0.453 -13.331 1.00 83.06 91 GLU A N 1
ATOM 681 C CA . GLU A 1 91 ? 21.839 -0.610 -12.151 1.00 83.06 91 GLU A CA 1
ATOM 682 C C . GLU A 1 91 ? 21.233 -1.667 -11.218 1.00 83.06 91 GLU A C 1
ATOM 684 O O . GLU A 1 91 ? 20.112 -1.517 -10.723 1.00 83.06 91 GLU A O 1
ATOM 689 N N . ASN A 1 92 ? 21.981 -2.740 -10.958 1.00 67.94 92 ASN A N 1
ATOM 690 C CA . ASN A 1 92 ? 21.558 -3.778 -10.026 1.00 67.94 92 ASN A CA 1
ATOM 691 C C . ASN A 1 92 ? 21.812 -3.328 -8.582 1.00 67.94 92 ASN A C 1
ATOM 693 O O . ASN A 1 92 ? 22.941 -2.996 -8.220 1.00 67.94 92 ASN A O 1
ATOM 697 N N . ILE A 1 93 ? 20.767 -3.339 -7.752 1.00 70.56 93 ILE A N 1
ATOM 698 C CA . ILE A 1 93 ? 20.848 -2.912 -6.354 1.00 70.56 93 ILE A CA 1
ATOM 699 C C . ILE A 1 93 ? 20.452 -4.078 -5.456 1.00 70.56 93 ILE A C 1
ATOM 701 O O . ILE A 1 93 ? 19.359 -4.140 -4.895 1.00 70.56 93 ILE A O 1
ATOM 705 N N . SER A 1 94 ? 21.382 -5.018 -5.317 1.00 59.34 94 SER A N 1
ATOM 706 C CA . SER A 1 94 ? 21.194 -6.245 -4.542 1.00 59.34 94 SER A CA 1
ATOM 707 C C . SER A 1 94 ? 21.018 -5.989 -3.037 1.00 59.34 94 SER A C 1
ATOM 709 O O . SER A 1 94 ? 20.391 -6.786 -2.347 1.00 59.34 94 SER A O 1
ATOM 711 N N . PHE A 1 95 ? 21.572 -4.891 -2.502 1.00 53.09 95 PHE A N 1
ATOM 712 C CA . PHE A 1 95 ? 21.749 -4.720 -1.051 1.00 53.09 95 PHE A CA 1
ATOM 713 C C . PHE A 1 95 ? 20.550 -4.084 -0.322 1.00 53.09 95 PHE A C 1
ATOM 715 O O . PHE A 1 95 ? 20.352 -4.326 0.867 1.00 53.09 95 PHE A O 1
ATOM 722 N N . THR A 1 96 ? 19.716 -3.292 -1.003 1.00 56.72 96 THR A N 1
ATOM 723 C CA . THR A 1 96 ? 18.589 -2.574 -0.367 1.00 56.72 96 THR A CA 1
ATOM 724 C C . THR A 1 96 ? 17.259 -3.331 -0.434 1.00 56.72 96 THR A C 1
ATOM 726 O O . THR A 1 96 ? 16.353 -3.052 0.349 1.00 56.72 96 THR A O 1
ATOM 729 N N . ALA A 1 97 ? 17.147 -4.325 -1.319 1.00 54.47 97 ALA A N 1
ATOM 730 C CA . ALA A 1 97 ? 15.916 -5.065 -1.607 1.00 54.47 97 ALA A CA 1
ATOM 731 C C . ALA A 1 97 ? 15.370 -5.892 -0.426 1.00 54.47 97 ALA A C 1
ATOM 733 O O . ALA A 1 97 ? 14.162 -6.100 -0.310 1.00 54.47 97 ALA A O 1
ATOM 734 N N . GLY A 1 98 ? 16.249 -6.373 0.460 1.00 60.53 98 GLY A N 1
ATOM 735 C CA . GLY A 1 98 ? 15.893 -7.335 1.510 1.00 60.53 98 GLY A CA 1
ATOM 736 C C . GLY A 1 98 ? 15.173 -6.755 2.730 1.00 60.53 98 GLY A C 1
ATOM 737 O O . GLY A 1 98 ? 14.720 -7.520 3.573 1.00 60.53 98 GLY A O 1
ATOM 738 N N . ARG A 1 99 ? 15.071 -5.425 2.859 1.00 73.44 99 ARG A N 1
ATOM 739 C CA . ARG A 1 99 ? 14.604 -4.766 4.097 1.00 73.44 99 ARG A CA 1
ATOM 740 C C . ARG A 1 99 ? 13.239 -4.089 3.990 1.00 73.44 99 ARG A C 1
ATOM 742 O O . ARG A 1 99 ? 12.749 -3.554 4.982 1.00 73.44 99 ARG A O 1
ATOM 749 N N . THR A 1 100 ? 12.613 -4.096 2.817 1.00 84.81 100 THR A N 1
ATOM 750 C CA . THR A 1 100 ? 11.327 -3.417 2.623 1.00 84.81 100 THR A CA 1
ATOM 751 C C . THR A 1 100 ? 10.184 -4.236 3.221 1.00 84.81 100 THR A C 1
ATOM 753 O O . THR A 1 100 ? 10.042 -5.433 2.952 1.00 84.81 100 THR A O 1
ATOM 756 N N . VAL A 1 101 ? 9.344 -3.579 4.024 1.00 88.94 101 VAL A N 1
ATOM 757 C CA . VAL A 1 101 ? 8.118 -4.181 4.556 1.00 88.94 101 VAL A CA 1
ATOM 758 C C . VAL A 1 101 ? 7.052 -4.193 3.463 1.00 88.94 101 VAL A C 1
ATOM 760 O O . VAL A 1 101 ? 6.721 -3.145 2.912 1.00 88.94 101 VAL A O 1
ATOM 763 N N . ILE A 1 102 ? 6.517 -5.371 3.146 1.00 91.88 102 ILE A N 1
ATOM 764 C CA . ILE A 1 102 ? 5.562 -5.587 2.049 1.00 91.88 102 ILE A CA 1
ATOM 765 C C . ILE A 1 102 ? 4.334 -6.360 2.522 1.00 91.88 102 ILE A C 1
ATOM 767 O O . ILE A 1 102 ? 4.396 -7.109 3.497 1.00 91.88 102 ILE A O 1
ATOM 771 N N . VAL A 1 103 ? 3.228 -6.235 1.791 1.00 93.75 103 VAL A N 1
ATOM 772 C CA . VAL A 1 103 ? 2.001 -7.001 2.021 1.00 93.75 103 VAL A CA 1
ATOM 773 C C . VAL A 1 103 ? 2.157 -8.414 1.459 1.00 93.75 103 VAL A C 1
ATOM 775 O O . VAL A 1 103 ? 2.365 -8.609 0.261 1.00 93.75 103 VAL A O 1
ATOM 778 N N . THR A 1 104 ? 1.999 -9.419 2.319 1.00 91.88 104 THR A N 1
ATOM 779 C CA . THR A 1 104 ? 2.117 -10.841 1.951 1.00 91.88 104 THR A CA 1
ATOM 780 C C . THR A 1 104 ? 0.768 -11.493 1.674 1.00 91.88 104 THR A C 1
ATOM 782 O O . THR A 1 104 ? 0.656 -12.319 0.772 1.00 91.88 104 THR A O 1
ATOM 785 N N . LYS A 1 105 ? -0.270 -11.114 2.427 1.00 93.00 105 LYS A N 1
ATOM 786 C CA . LYS A 1 105 ? -1.643 -11.606 2.265 1.00 93.00 105 LYS A CA 1
ATOM 787 C C . LYS A 1 105 ? -2.635 -10.491 2.525 1.00 93.00 105 LYS A C 1
ATOM 789 O O . LYS A 1 105 ? -2.348 -9.572 3.289 1.00 93.00 105 LYS A O 1
ATOM 794 N N . TRP A 1 106 ? -3.808 -10.600 1.922 1.00 95.31 106 TRP A N 1
ATOM 795 C CA . TRP A 1 106 ? -4.890 -9.643 2.085 1.00 95.31 106 TRP A CA 1
ATOM 796 C C . TRP A 1 106 ? -6.247 -10.342 2.015 1.00 95.31 106 TRP A C 1
ATOM 798 O O . TRP A 1 106 ? -6.372 -11.417 1.430 1.00 95.31 106 TRP A O 1
ATOM 808 N N . ALA A 1 107 ? -7.248 -9.728 2.632 1.00 94.12 107 ALA A N 1
ATOM 809 C CA . ALA A 1 107 ? -8.639 -10.139 2.577 1.00 94.12 107 ALA A CA 1
ATOM 810 C C . ALA A 1 107 ? -9.534 -8.902 2.487 1.00 94.12 107 ALA A C 1
ATOM 812 O O . ALA A 1 107 ? -9.322 -7.896 3.168 1.00 94.12 107 ALA A O 1
ATOM 813 N N . ASP A 1 108 ? -10.552 -9.003 1.642 1.00 93.06 108 ASP A N 1
ATOM 814 C CA . ASP A 1 108 ? -11.516 -7.941 1.403 1.00 93.06 108 ASP A CA 1
ATOM 815 C C . ASP A 1 108 ? -12.833 -8.275 2.112 1.00 93.06 108 ASP A C 1
ATOM 817 O O . ASP A 1 108 ? -13.608 -9.121 1.664 1.00 93.06 108 ASP A O 1
ATOM 821 N N . TYR A 1 109 ? -13.075 -7.601 3.236 1.00 93.50 109 TYR A N 1
ATOM 822 C CA . TYR A 1 109 ? -14.347 -7.623 3.956 1.00 93.50 109 TYR A CA 1
ATOM 823 C C . TYR A 1 109 ? -14.980 -6.228 3.974 1.00 93.50 109 TYR A C 1
ATOM 825 O O . TYR A 1 109 ? -15.668 -5.857 4.931 1.00 93.50 109 TYR A O 1
ATOM 833 N N . THR A 1 110 ? -14.751 -5.430 2.925 1.00 89.62 110 THR A N 1
ATOM 834 C CA . THR A 1 110 ? -15.205 -4.031 2.846 1.00 89.62 110 THR A CA 1
ATOM 835 C C . THR A 1 110 ? -16.723 -3.884 2.903 1.00 89.62 110 THR A C 1
ATOM 837 O O . THR A 1 110 ? -17.210 -2.848 3.344 1.00 89.62 110 THR A O 1
ATOM 840 N N . GLY A 1 111 ? -17.479 -4.933 2.561 1.00 88.19 111 GLY A N 1
ATOM 841 C CA . GLY A 1 111 ? -18.936 -4.969 2.718 1.00 88.19 111 GLY A CA 1
ATOM 842 C C . GLY A 1 111 ? -19.436 -5.025 4.169 1.00 88.19 111 GLY A C 1
ATOM 843 O O . GLY A 1 111 ? -20.639 -4.913 4.387 1.00 88.19 111 GLY A O 1
ATOM 844 N N . LYS A 1 112 ? -18.555 -5.231 5.162 1.00 89.31 112 LYS A N 1
ATOM 845 C CA . LYS A 1 112 ? -18.932 -5.310 6.587 1.00 89.31 112 LYS A CA 1
ATOM 846 C C . LYS A 1 112 ? -17.989 -4.558 7.523 1.00 89.31 112 LYS A C 1
ATOM 848 O O . LYS A 1 112 ? -18.461 -3.855 8.406 1.00 89.31 112 LYS A O 1
ATOM 853 N N . ILE A 1 113 ? -16.679 -4.763 7.377 1.00 91.06 113 ILE A N 1
ATOM 854 C CA . ILE A 1 113 ? -15.669 -4.305 8.345 1.00 91.06 113 ILE A CA 1
ATOM 855 C C . ILE A 1 113 ? -14.664 -3.367 7.679 1.00 91.06 113 ILE A C 1
ATOM 857 O O . ILE A 1 113 ? -14.419 -2.264 8.164 1.00 91.06 113 ILE A O 1
ATOM 861 N N . GLY A 1 114 ? -14.057 -3.810 6.579 1.00 94.19 114 GLY A N 1
ATOM 862 C CA . GLY A 1 114 ? -12.922 -3.118 5.982 1.00 94.19 114 GLY A CA 1
ATOM 863 C C . GLY A 1 114 ? -12.037 -4.035 5.151 1.00 94.19 114 GLY A C 1
ATOM 864 O O . GLY A 1 114 ? -12.392 -5.177 4.862 1.00 94.19 114 GLY A O 1
ATOM 865 N N . PHE A 1 115 ? -10.877 -3.520 4.777 1.00 96.38 115 PHE A N 1
ATOM 866 C CA . PHE A 1 115 ? -9.853 -4.247 4.044 1.00 96.38 115 PHE A CA 1
ATOM 867 C C . PHE A 1 115 ? -8.703 -4.592 4.989 1.00 96.38 115 PHE A C 1
ATOM 869 O O . PHE A 1 115 ? -8.218 -3.718 5.704 1.00 96.38 115 PHE A O 1
ATOM 876 N N . GLY A 1 116 ? -8.264 -5.848 5.011 1.00 96.62 116 GLY A N 1
ATOM 877 C CA . GLY A 1 116 ? -7.212 -6.303 5.917 1.00 96.62 116 GLY A CA 1
ATOM 878 C C . GLY A 1 116 ? -6.053 -6.935 5.174 1.00 96.62 116 GLY A C 1
ATOM 879 O O . GLY A 1 116 ? -6.239 -7.585 4.147 1.00 96.62 116 GLY A O 1
ATOM 880 N N . CYS A 1 117 ? -4.847 -6.764 5.699 1.00 96.31 117 CYS A N 1
ATOM 881 C CA . CYS A 1 117 ? -3.645 -7.359 5.142 1.00 96.31 117 CYS A CA 1
ATOM 882 C C . CYS A 1 117 ? -2.614 -7.705 6.214 1.00 96.31 117 CYS A C 1
ATOM 884 O O . CYS A 1 117 ? -2.609 -7.118 7.289 1.00 96.31 117 CYS A O 1
ATOM 886 N N . VAL A 1 118 ? -1.717 -8.641 5.910 1.00 94.44 118 VAL A N 1
ATOM 887 C CA . VAL A 1 118 ? -0.581 -8.984 6.773 1.00 94.44 118 VAL A CA 1
ATOM 888 C C . VAL A 1 118 ? 0.726 -8.720 6.049 1.00 94.44 118 VAL A C 1
ATOM 890 O O . VAL A 1 118 ? 0.901 -9.110 4.890 1.00 94.44 118 VAL A O 1
ATOM 893 N N . LEU A 1 119 ? 1.644 -8.069 6.752 1.00 93.00 119 LEU A N 1
ATOM 894 C CA . LEU A 1 119 ? 2.967 -7.714 6.265 1.00 93.00 119 LEU A CA 1
ATOM 895 C C . LEU A 1 119 ? 3.985 -8.839 6.519 1.00 93.00 119 LEU A C 1
ATOM 897 O O . LEU A 1 119 ? 3.756 -9.734 7.335 1.00 93.00 119 LEU A O 1
ATOM 901 N N . ASN A 1 120 ? 5.125 -8.803 5.829 1.00 89.12 120 ASN A N 1
ATOM 902 C CA . ASN A 1 120 ? 6.229 -9.760 6.020 1.00 89.12 120 ASN A CA 1
ATOM 903 C C . ASN A 1 120 ? 6.948 -9.629 7.377 1.00 89.12 120 ASN A C 1
ATOM 905 O O . ASN A 1 120 ? 7.698 -10.526 7.742 1.00 89.12 120 ASN A O 1
ATOM 909 N N . ASP A 1 121 ? 6.698 -8.557 8.129 1.00 87.69 121 ASP A N 1
ATOM 910 C CA . ASP A 1 121 ? 7.158 -8.369 9.514 1.00 87.69 121 ASP A CA 1
ATOM 911 C C . ASP A 1 121 ? 6.122 -8.827 10.566 1.00 87.69 121 ASP A C 1
ATOM 913 O O . ASP A 1 121 ? 6.284 -8.588 11.763 1.00 87.69 121 ASP A O 1
ATOM 917 N N . GLY A 1 122 ? 5.019 -9.438 10.116 1.00 88.88 122 GLY A N 1
ATOM 918 C CA . GLY A 1 122 ? 3.955 -9.959 10.975 1.00 88.88 122 GLY A CA 1
ATOM 919 C C . GLY A 1 122 ? 2.905 -8.959 11.411 1.00 88.88 122 GLY A C 1
ATOM 920 O O . GLY A 1 122 ? 1.973 -9.338 12.119 1.00 88.88 122 GLY A O 1
ATOM 921 N N . THR A 1 123 ? 3.010 -7.704 10.984 1.00 92.06 123 THR A N 1
ATOM 922 C CA . THR A 1 123 ? 1.979 -6.708 11.270 1.00 92.06 123 THR A CA 1
ATOM 923 C C . THR A 1 123 ? 0.693 -7.052 10.522 1.00 92.06 123 THR A C 1
ATOM 925 O O . THR A 1 123 ? 0.694 -7.168 9.297 1.00 92.06 123 THR A O 1
ATOM 928 N N . LEU A 1 124 ? -0.414 -7.177 11.247 1.00 94.25 124 LEU A N 1
ATOM 929 C CA . LEU A 1 124 ? -1.768 -7.143 10.710 1.00 94.25 124 LEU A CA 1
ATOM 930 C C . LEU A 1 124 ? -2.208 -5.684 10.581 1.00 94.25 124 LEU A C 1
ATOM 932 O O . LEU A 1 124 ? -2.220 -4.954 11.568 1.00 94.25 124 LEU A O 1
ATOM 936 N N . CYS A 1 125 ? -2.615 -5.271 9.388 1.00 96.00 125 CYS A N 1
ATOM 937 C CA . CYS A 1 125 ? -3.208 -3.964 9.137 1.00 96.00 125 CYS A CA 1
ATOM 938 C C . CYS A 1 125 ? -4.673 -4.132 8.730 1.00 96.00 125 CYS A C 1
ATOM 940 O O . CYS A 1 125 ? -5.000 -5.025 7.948 1.00 96.00 125 CYS A O 1
ATOM 942 N N . VAL A 1 126 ? -5.548 -3.256 9.219 1.00 96.56 126 VAL A N 1
ATOM 943 C CA . VAL A 1 126 ? -6.961 -3.195 8.833 1.00 96.56 126 VAL A CA 1
ATOM 944 C C . VAL A 1 126 ? -7.349 -1.748 8.567 1.00 96.56 126 VAL A C 1
ATOM 946 O O . VAL A 1 126 ? -7.333 -0.927 9.483 1.00 96.56 126 VAL A O 1
ATOM 949 N N . LEU A 1 127 ? -7.732 -1.467 7.323 1.00 95.62 127 LEU A N 1
ATOM 950 C CA . LEU A 1 127 ? -8.350 -0.219 6.890 1.00 95.62 127 LEU A CA 1
ATOM 951 C C . LEU A 1 127 ? -9.872 -0.370 6.987 1.00 95.62 127 LEU A C 1
ATOM 953 O O . LEU A 1 127 ? -10.497 -1.091 6.202 1.00 95.62 127 LEU A O 1
ATOM 957 N N . PHE A 1 128 ? -10.472 0.270 7.985 1.00 94.25 128 PHE A N 1
ATOM 958 C CA . PHE A 1 128 ? -11.902 0.171 8.258 1.00 94.25 128 PHE A CA 1
ATOM 959 C C . PHE A 1 128 ? -12.729 0.985 7.262 1.00 94.25 128 PHE A C 1
ATOM 961 O O . PHE A 1 128 ? -12.258 1.939 6.647 1.00 94.25 128 PHE A O 1
ATOM 968 N N . THR A 1 129 ? -14.009 0.637 7.129 1.00 91.44 129 THR A N 1
ATOM 969 C CA . THR A 1 129 ? -14.958 1.360 6.262 1.00 91.44 129 THR A CA 1
ATOM 970 C C . THR A 1 129 ? -15.176 2.821 6.655 1.00 91.44 129 THR A C 1
ATOM 972 O O . THR A 1 129 ? -15.649 3.595 5.831 1.00 91.44 129 THR A O 1
ATOM 975 N N . ASP A 1 130 ? -14.856 3.197 7.894 1.00 89.19 130 ASP A N 1
ATOM 976 C CA . ASP A 1 130 ? -14.912 4.581 8.381 1.00 89.19 130 AS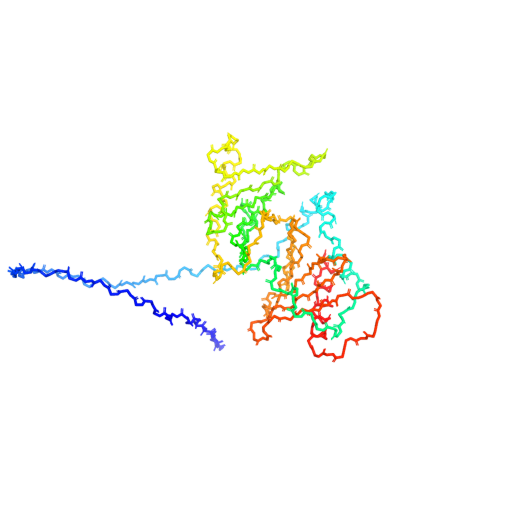P A CA 1
ATOM 977 C C . ASP A 1 130 ? -13.617 5.376 8.119 1.00 89.19 130 ASP A C 1
ATOM 979 O O . ASP A 1 130 ? -13.468 6.485 8.623 1.00 89.19 130 ASP A O 1
ATOM 983 N N . GLY A 1 131 ? -12.673 4.809 7.360 1.00 88.56 131 GLY A N 1
ATOM 984 C CA . GLY A 1 131 ? -11.404 5.437 6.986 1.00 88.56 131 GLY A CA 1
ATOM 985 C C . GLY A 1 131 ? -10.295 5.311 8.032 1.00 88.56 131 GLY A C 1
ATOM 986 O O . GLY A 1 131 ? -9.129 5.512 7.704 1.00 88.56 131 GLY A O 1
ATOM 987 N N . SER A 1 132 ? -10.605 4.932 9.275 1.00 92.19 132 SER A N 1
ATOM 988 C CA . SER A 1 132 ? -9.559 4.670 10.272 1.00 92.19 132 SER A CA 1
ATOM 989 C C . SER A 1 132 ? -8.735 3.431 9.910 1.00 92.19 132 SER A C 1
ATOM 991 O O . SER A 1 132 ? -9.244 2.484 9.306 1.00 92.19 132 SER A O 1
ATOM 993 N N . SER A 1 133 ? -7.468 3.401 10.327 1.00 94.69 133 SER A N 1
ATOM 994 C CA . SER A 1 133 ? -6.581 2.258 10.085 1.00 94.69 133 SER A CA 1
ATOM 995 C C . SER A 1 133 ? -5.915 1.789 11.367 1.00 94.69 133 SER A C 1
ATOM 997 O O . SER A 1 133 ? -5.262 2.575 12.047 1.00 94.69 133 SER A O 1
ATOM 999 N N . LEU A 1 134 ? -6.008 0.492 11.652 1.00 95.75 134 LEU A N 1
ATOM 1000 C CA . LEU A 1 134 ? -5.333 -0.168 12.769 1.00 95.75 134 LEU A CA 1
ATOM 1001 C C . LEU A 1 134 ? -4.191 -1.042 12.251 1.00 95.75 134 LEU A C 1
ATOM 1003 O O . LEU A 1 134 ? -4.381 -1.819 11.322 1.00 95.75 134 LEU A O 1
ATOM 1007 N N . GLY A 1 135 ? -3.029 -0.946 12.882 1.00 95.38 135 GLY A N 1
ATOM 1008 C CA . GLY A 1 135 ? -1.920 -1.880 12.759 1.00 95.38 135 GLY A CA 1
ATOM 1009 C C . GLY A 1 135 ? -1.709 -2.594 14.089 1.00 95.38 135 GLY A C 1
ATOM 1010 O O . GLY A 1 135 ? -1.762 -1.963 15.144 1.00 95.38 135 GLY A O 1
ATOM 1011 N N . HIS A 1 136 ? -1.470 -3.899 14.049 1.00 93.19 136 HIS A N 1
ATOM 1012 C CA . HIS A 1 136 ? -1.183 -4.732 15.213 1.00 93.19 136 HIS A CA 1
ATOM 1013 C C . HIS A 1 136 ? -0.048 -5.690 14.882 1.00 93.19 136 HIS A C 1
ATOM 1015 O O . HIS A 1 136 ? -0.141 -6.460 13.929 1.00 93.19 136 HIS A O 1
ATOM 1021 N N . ARG A 1 137 ? 1.020 -5.656 15.675 1.00 90.25 137 ARG A N 1
ATOM 1022 C CA . ARG A 1 137 ? 2.096 -6.640 15.618 1.00 90.25 137 ARG A CA 1
ATOM 1023 C C . ARG A 1 137 ? 2.153 -7.393 16.937 1.00 90.25 137 ARG A C 1
ATOM 1025 O O . ARG A 1 137 ? 2.283 -6.785 17.998 1.00 90.25 137 ARG A O 1
ATOM 1032 N N . LEU A 1 138 ? 2.064 -8.717 16.853 1.00 82.88 138 LEU A N 1
ATOM 1033 C CA . LEU A 1 138 ? 2.245 -9.597 18.002 1.00 82.88 138 LEU A CA 1
ATOM 1034 C C . LEU A 1 138 ? 3.690 -9.537 18.503 1.00 82.88 138 LEU A C 1
ATOM 1036 O O . LEU A 1 138 ? 4.617 -9.294 17.728 1.00 82.88 138 LEU A O 1
ATOM 1040 N N . ALA A 1 139 ? 3.869 -9.798 19.797 1.00 77.38 139 ALA A N 1
ATOM 1041 C CA . ALA A 1 139 ? 5.198 -9.946 20.369 1.00 77.38 139 ALA A CA 1
ATOM 1042 C C . ALA A 1 139 ? 5.978 -11.032 19.611 1.00 77.38 139 ALA A C 1
ATOM 1044 O O . ALA A 1 139 ? 5.462 -12.117 19.334 1.00 77.38 139 ALA A O 1
ATOM 1045 N N . SER A 1 140 ? 7.222 -10.721 19.275 1.00 70.31 140 SER A N 1
ATOM 1046 C CA . SER A 1 140 ? 8.158 -11.632 18.617 1.00 70.31 140 SER A CA 1
ATOM 1047 C C . SER A 1 140 ? 9.478 -11.630 19.384 1.00 70.31 140 SER A C 1
ATOM 1049 O O . SER A 1 140 ? 9.660 -10.849 20.318 1.00 70.31 140 SER A O 1
ATOM 1051 N N . SER A 1 141 ? 10.433 -12.465 18.977 1.00 57.75 141 SER A N 1
ATOM 1052 C CA . SER A 1 141 ? 11.779 -12.489 19.569 1.00 57.75 141 SER A CA 1
ATOM 1053 C C . SER A 1 141 ? 12.497 -11.133 19.533 1.00 57.75 141 SER A C 1
ATOM 1055 O O . SER A 1 141 ? 13.445 -10.930 20.284 1.00 57.75 141 SER A O 1
ATOM 1057 N N . CYS A 1 142 ? 12.064 -10.207 18.673 1.00 53.38 142 CYS A N 1
ATOM 1058 C CA . CYS A 1 142 ? 12.733 -8.930 18.430 1.00 53.38 142 CYS A CA 1
ATOM 1059 C C . CYS A 1 142 ? 11.972 -7.710 18.977 1.00 53.38 142 CYS A C 1
ATOM 1061 O O . CYS A 1 142 ? 12.414 -6.580 18.773 1.00 53.38 142 CYS A O 1
ATOM 1063 N N . GLY A 1 143 ? 10.829 -7.896 19.648 1.00 68.50 143 GLY A N 1
ATOM 1064 C CA . GLY A 1 143 ? 10.073 -6.778 20.209 1.00 68.50 143 GLY A CA 1
ATOM 1065 C C . GLY A 1 143 ? 8.742 -7.169 20.844 1.00 68.50 143 GLY A C 1
ATOM 1066 O O . GLY A 1 143 ? 8.173 -8.221 20.550 1.00 68.50 143 GLY A O 1
ATOM 1067 N N . GLY A 1 144 ? 8.247 -6.290 21.716 1.00 79.38 144 GLY A N 1
ATOM 1068 C CA . GLY A 1 144 ? 6.9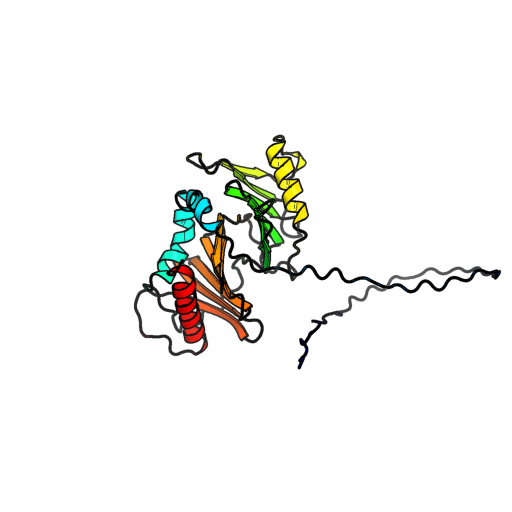46 -6.443 22.362 1.00 79.38 144 GLY A CA 1
ATOM 1069 C C . GLY A 1 144 ? 5.770 -6.322 21.392 1.00 79.38 144 GLY A C 1
ATOM 1070 O O . GLY A 1 144 ? 5.917 -5.890 20.246 1.00 79.38 144 GLY A O 1
ATOM 1071 N N . GLU A 1 145 ? 4.592 -6.702 21.881 1.00 87.62 145 GLU A N 1
ATOM 1072 C CA . GLU A 1 145 ? 3.331 -6.430 21.199 1.00 87.62 145 GLU A CA 1
ATOM 1073 C C . GLU A 1 145 ? 3.177 -4.917 20.994 1.00 87.62 145 GLU A C 1
ATOM 1075 O O . GLU A 1 145 ? 3.539 -4.116 21.858 1.00 87.62 145 GLU A O 1
ATOM 1080 N N . ARG A 1 146 ? 2.692 -4.516 19.818 1.00 90.81 146 ARG A N 1
ATOM 1081 C CA . ARG A 1 146 ? 2.474 -3.109 19.487 1.00 90.81 146 ARG A CA 1
ATOM 1082 C C . ARG A 1 146 ? 1.232 -2.933 18.650 1.00 90.81 146 ARG A C 1
ATOM 1084 O O . ARG A 1 146 ? 0.937 -3.724 17.755 1.00 90.81 146 ARG A O 1
ATOM 1091 N N . TYR A 1 147 ? 0.564 -1.825 18.892 1.00 93.19 147 TYR A N 1
ATOM 1092 C CA . TYR A 1 147 ? -0.575 -1.380 18.129 1.00 93.19 147 TYR A CA 1
ATOM 1093 C C . TYR A 1 147 ? -0.402 0.077 17.746 1.00 93.19 147 TYR A C 1
ATOM 1095 O O . TYR A 1 147 ? 0.178 0.874 18.483 1.00 93.19 147 TYR A O 1
ATOM 1103 N N . LYS A 1 148 ? -0.969 0.417 16.597 1.00 94.50 148 LYS A N 1
ATOM 1104 C CA . LYS A 1 148 ? -1.037 1.776 16.089 1.00 94.50 148 LYS A CA 1
ATOM 1105 C C . LYS A 1 148 ? -2.399 1.990 15.464 1.00 94.50 148 LYS A C 1
ATOM 1107 O O . LYS A 1 148 ? -2.860 1.139 14.710 1.00 94.50 148 LYS A O 1
ATOM 1112 N N . LEU A 1 149 ? -3.032 3.117 15.739 1.00 94.50 149 LEU A N 1
ATOM 1113 C CA . LEU A 1 149 ? -4.302 3.489 15.136 1.00 94.50 149 LEU A CA 1
ATOM 1114 C C . LEU A 1 149 ? -4.224 4.903 14.603 1.00 94.50 149 LEU A C 1
ATOM 1116 O O . LEU A 1 149 ? -3.911 5.834 15.337 1.00 94.50 149 LEU A O 1
ATOM 1120 N N . LEU A 1 150 ? -4.573 5.036 13.332 1.00 92.31 150 LEU A N 1
ATOM 1121 C CA . LEU A 1 150 ? -5.001 6.291 12.746 1.00 92.31 150 LEU A CA 1
ATOM 1122 C C . LEU A 1 150 ? -6.507 6.417 12.984 1.00 92.31 150 LEU A C 1
ATOM 1124 O O . LEU A 1 150 ? -7.300 5.733 12.332 1.00 92.31 150 LEU A O 1
ATOM 1128 N N . ALA A 1 151 ? -6.879 7.240 13.958 1.00 86.75 151 ALA A N 1
ATOM 1129 C CA . ALA A 1 151 ? -8.252 7.594 14.288 1.00 86.75 151 ALA A CA 1
ATOM 1130 C C . ALA A 1 151 ? -8.596 8.980 13.727 1.00 86.75 151 ALA A C 1
ATOM 1132 O O . ALA A 1 151 ? -7.717 9.711 13.276 1.00 86.75 151 ALA A O 1
ATOM 1133 N N . ASN A 1 152 ? -9.887 9.326 13.769 1.00 76.38 152 ASN A N 1
ATOM 1134 C CA . ASN A 1 152 ? -10.399 10.658 13.444 1.00 76.38 152 ASN A CA 1
ATOM 1135 C C . ASN A 1 152 ? -9.791 11.240 12.166 1.00 76.38 152 ASN A C 1
ATOM 1137 O O . ASN A 1 152 ? -9.256 12.342 12.157 1.00 76.38 152 ASN A O 1
ATOM 1141 N N . VAL A 1 153 ? -9.868 10.482 11.073 1.00 70.94 153 VAL A N 1
ATOM 1142 C CA . VAL A 1 153 ? -9.263 10.880 9.799 1.00 70.94 153 VAL A CA 1
ATOM 1143 C C . VAL A 1 153 ? -9.760 12.234 9.289 1.00 70.94 153 VAL A C 1
ATOM 1145 O O . VAL A 1 153 ? -9.061 12.866 8.522 1.00 70.94 153 VAL A O 1
ATOM 1148 N N . ASN A 1 154 ? -10.918 12.710 9.748 1.00 70.06 154 ASN A N 1
ATOM 1149 C CA . ASN A 1 154 ? -11.473 14.011 9.373 1.00 70.06 154 ASN A CA 1
ATOM 1150 C C . ASN A 1 154 ? -10.933 15.191 10.210 1.00 70.06 154 ASN A C 1
ATOM 1152 O O . ASN A 1 154 ? -11.272 16.334 9.918 1.00 70.06 154 ASN A O 1
ATOM 1156 N N . GLU A 1 155 ? -10.147 14.937 11.260 1.00 72.00 155 GLU A N 1
ATOM 1157 C CA . GLU A 1 155 ? -9.516 15.970 12.091 1.00 72.00 155 GLU A CA 1
ATOM 1158 C C . GLU A 1 155 ? -8.127 16.330 11.544 1.00 72.00 155 GLU A C 1
ATOM 1160 O O . GLU A 1 155 ? -7.443 15.500 10.938 1.00 72.00 155 GLU A O 1
ATOM 1165 N N . GLN A 1 156 ? -7.697 17.579 11.750 1.00 71.56 156 GLN A N 1
ATOM 1166 C CA . GLN A 1 156 ? -6.417 18.077 11.250 1.00 71.56 156 GLN A CA 1
ATOM 1167 C C . GLN A 1 156 ? -5.597 18.693 12.401 1.00 71.56 156 GLN A C 1
ATOM 1169 O O . GLN A 1 156 ? -5.988 19.740 12.918 1.00 71.56 156 GLN A O 1
ATOM 1174 N N . PRO A 1 157 ? -4.467 18.075 12.810 1.00 69.12 157 PRO A N 1
ATOM 1175 C CA . PRO A 1 157 ? -3.900 16.825 12.291 1.00 69.12 157 PRO A CA 1
ATOM 1176 C C . PRO A 1 157 ? -4.714 15.582 12.707 1.00 69.12 157 PRO A C 1
ATOM 1178 O O . PRO A 1 157 ? -5.352 15.595 13.759 1.00 69.12 157 PRO A O 1
ATOM 1181 N N . PRO A 1 158 ? -4.666 14.491 11.920 1.00 74.38 158 PRO A N 1
ATOM 1182 C CA . PRO A 1 158 ? -5.359 13.262 12.276 1.00 74.38 158 PRO A CA 1
ATOM 1183 C C . PRO A 1 158 ? -4.708 12.606 13.498 1.00 74.38 158 PRO A C 1
ATOM 1185 O O . PRO A 1 158 ? -3.483 12.611 13.656 1.00 74.38 158 PRO A O 1
ATOM 1188 N N . ALA A 1 159 ? -5.532 12.012 14.359 1.00 83.50 159 ALA A N 1
ATOM 1189 C CA . ALA A 1 159 ? -5.074 11.425 15.609 1.00 83.50 159 ALA A CA 1
ATOM 1190 C C . ALA A 1 159 ? -4.367 10.083 15.364 1.00 83.50 159 ALA A C 1
ATOM 1192 O O . ALA A 1 159 ? -4.981 9.106 14.930 1.00 83.50 159 ALA A O 1
ATOM 1193 N N . ILE A 1 160 ? -3.073 10.017 15.685 1.00 87.31 160 ILE A N 1
ATOM 1194 C CA . ILE A 1 160 ? -2.305 8.769 15.708 1.00 87.31 160 ILE A CA 1
ATOM 1195 C C . ILE A 1 160 ? -2.075 8.377 17.161 1.00 87.31 160 ILE A C 1
ATOM 1197 O O . ILE A 1 160 ? -1.512 9.146 17.935 1.00 87.31 160 ILE A O 1
ATOM 1201 N N . VAL A 1 161 ? -2.500 7.170 17.520 1.00 90.25 161 VAL A N 1
ATOM 1202 C CA . VAL A 1 161 ? -2.369 6.637 18.878 1.00 90.25 161 VAL A CA 1
ATOM 1203 C C . VAL A 1 161 ? -1.634 5.305 18.822 1.00 90.25 161 VAL A C 1
ATOM 1205 O O . VAL A 1 161 ? -1.931 4.466 17.971 1.00 90.25 161 VAL A O 1
ATOM 1208 N N . GLU A 1 162 ? -0.679 5.111 19.728 1.00 91.94 162 GLU A N 1
ATOM 1209 C CA . GLU A 1 162 ? 0.118 3.890 19.844 1.00 91.94 162 GLU A CA 1
ATOM 1210 C C . GLU A 1 162 ? -0.010 3.300 21.249 1.00 91.94 162 GLU A C 1
ATOM 1212 O O . GLU A 1 162 ? -0.137 4.027 22.235 1.00 91.94 162 GLU A O 1
ATOM 1217 N N . TRP A 1 163 ? -0.015 1.973 21.336 1.00 91.81 163 TRP A N 1
ATOM 1218 C CA . TRP A 1 163 ? -0.056 1.255 22.607 1.00 91.81 163 TRP A CA 1
ATOM 1219 C C . TRP A 1 163 ? 0.672 -0.080 22.507 1.00 91.81 163 TRP A C 1
ATOM 1221 O O . TRP A 1 163 ? 0.741 -0.697 21.446 1.00 91.81 163 TRP A O 1
ATOM 1231 N N . GLU A 1 164 ? 1.198 -0.548 23.634 1.00 89.19 164 GLU A N 1
ATOM 1232 C CA . GLU A 1 164 ? 1.920 -1.822 23.699 1.00 89.19 164 GLU A CA 1
ATOM 1233 C C . GLU A 1 164 ? 0.990 -2.996 24.017 1.00 89.19 164 GLU A C 1
ATOM 1235 O O . GLU A 1 164 ? 1.266 -4.133 23.654 1.00 89.19 164 GLU A O 1
ATOM 1240 N N . ARG A 1 165 ? -0.137 -2.752 24.701 1.00 85.25 165 ARG A N 1
ATOM 1241 C CA . ARG A 1 165 ? -1.050 -3.822 25.127 1.00 85.25 165 ARG A CA 1
ATOM 1242 C C . ARG A 1 165 ? -2.496 -3.393 24.966 1.00 85.25 165 ARG A C 1
ATOM 1244 O O . ARG A 1 165 ? -2.874 -2.293 25.357 1.00 85.25 165 ARG A O 1
ATOM 1251 N N . ALA A 1 166 ? -3.341 -4.296 24.473 1.00 84.19 166 ALA A N 1
ATOM 1252 C CA . ALA A 1 166 ? -4.768 -4.015 24.291 1.00 84.19 166 ALA A CA 1
ATOM 1253 C C . ALA A 1 166 ? -5.484 -3.626 25.600 1.00 84.19 166 ALA A C 1
ATOM 1255 O O . ALA A 1 166 ? -6.452 -2.873 25.565 1.00 84.19 166 ALA A O 1
ATOM 1256 N N . LYS A 1 167 ? -4.997 -4.097 26.759 1.00 87.06 167 LYS A N 1
ATOM 1257 C CA . LYS A 1 167 ? -5.555 -3.755 28.081 1.00 87.06 167 LYS A CA 1
ATOM 1258 C C . LYS A 1 167 ? -5.400 -2.277 28.457 1.00 87.06 167 LYS A C 1
ATOM 1260 O O . LYS A 1 167 ? -6.125 -1.800 29.321 1.00 87.06 167 LYS A O 1
ATOM 1265 N N . ASP A 1 168 ? -4.459 -1.576 27.825 1.00 88.88 168 ASP A N 1
ATOM 1266 C CA . ASP A 1 168 ? -4.199 -0.160 28.089 1.00 88.88 168 ASP A CA 1
ATOM 1267 C C . ASP A 1 168 ? -5.220 0.739 27.344 1.00 88.88 168 ASP A C 1
ATOM 1269 O O . ASP A 1 168 ? -5.344 1.931 27.626 1.00 88.88 168 ASP A O 1
ATOM 1273 N N . VAL A 1 169 ? -6.022 0.161 26.435 1.00 90.25 169 VAL A N 1
ATOM 1274 C CA . VAL A 1 169 ? -7.072 0.854 25.679 1.00 90.25 169 VAL A CA 1
ATOM 1275 C C . VAL A 1 169 ? -8.365 0.934 26.493 1.00 90.25 169 VAL A C 1
ATOM 1277 O O . VAL A 1 169 ? -9.007 -0.077 26.770 1.00 90.25 169 VAL A O 1
ATOM 1280 N N . LYS A 1 170 ? -8.798 2.159 26.812 1.00 90.50 170 LYS A N 1
ATOM 1281 C CA . LYS A 1 170 ? -10.064 2.418 27.527 1.00 90.50 170 LYS A CA 1
ATOM 1282 C C . LYS A 1 170 ? -11.255 2.681 26.600 1.00 90.50 170 LYS A C 1
ATOM 1284 O O . LYS A 1 170 ? -12.400 2.493 27.004 1.00 90.50 170 LYS A O 1
ATOM 1289 N N . ASP A 1 171 ? -11.008 3.109 25.362 1.00 90.94 171 ASP A N 1
ATOM 1290 C CA . ASP A 1 171 ? -12.078 3.418 24.413 1.00 90.94 171 ASP A CA 1
ATOM 1291 C C . ASP A 1 171 ? -12.737 2.134 23.878 1.00 90.94 171 ASP A C 1
ATOM 1293 O O . ASP A 1 171 ? -12.137 1.335 23.151 1.00 90.94 171 ASP A O 1
ATOM 1297 N N . SER A 1 172 ? -14.021 1.964 24.200 1.00 91.81 172 SER A N 1
ATOM 1298 C CA . SER A 1 172 ? -14.839 0.838 23.742 1.00 91.81 172 SER A CA 1
ATOM 1299 C C . SER A 1 172 ? -14.930 0.711 22.213 1.00 91.81 172 SER A C 1
ATOM 1301 O O . SER A 1 172 ? -15.044 -0.407 21.702 1.00 91.81 172 SER A O 1
ATOM 1303 N N . LYS A 1 173 ? -14.856 1.817 21.459 1.00 90.94 173 LYS A N 1
ATOM 1304 C CA . LYS A 1 173 ? -14.853 1.814 19.988 1.00 90.94 173 LYS A CA 1
ATOM 1305 C C . LYS A 1 173 ? -13.542 1.244 19.451 1.00 90.94 173 LYS A C 1
ATOM 1307 O O . LYS A 1 173 ? -13.569 0.417 18.539 1.00 90.94 173 LYS A O 1
ATOM 1312 N N . VAL A 1 174 ? -12.412 1.614 20.052 1.00 91.88 174 VAL A N 1
ATOM 1313 C CA . VAL A 1 174 ? -11.090 1.078 19.690 1.00 91.88 174 VAL A CA 1
ATOM 1314 C C . VAL A 1 174 ? -10.999 -0.409 20.039 1.00 91.88 174 VAL A C 1
ATOM 1316 O O . VAL A 1 174 ? -10.589 -1.212 19.204 1.00 91.88 174 VAL A O 1
ATOM 1319 N N . LEU A 1 175 ? -11.490 -0.818 21.214 1.00 92.25 175 LEU A N 1
ATOM 1320 C CA . LEU A 1 175 ? -11.556 -2.234 21.594 1.00 92.25 175 LEU A CA 1
ATOM 1321 C C . LEU A 1 175 ? -12.405 -3.066 20.618 1.00 92.25 175 LEU A C 1
ATOM 1323 O O . LEU A 1 175 ? -12.038 -4.196 20.290 1.00 92.25 175 LEU A O 1
ATOM 1327 N N . LYS A 1 176 ? -13.522 -2.524 20.110 1.00 92.19 176 LYS A N 1
ATOM 1328 C CA . LYS A 1 176 ? -14.314 -3.180 19.052 1.00 92.19 176 LYS A CA 1
ATOM 1329 C C . LYS A 1 176 ? -13.507 -3.348 17.762 1.00 92.19 176 LYS A C 1
ATOM 1331 O O . LYS A 1 176 ? -13.545 -4.426 17.179 1.00 92.19 176 LYS A O 1
ATOM 1336 N N . LYS A 1 177 ? -12.740 -2.335 17.344 1.00 92.62 177 LYS A N 1
ATOM 1337 C CA . LYS A 1 177 ? -11.858 -2.415 16.165 1.00 92.62 177 LYS A CA 1
ATOM 1338 C C . LYS A 1 177 ? -10.779 -3.486 16.312 1.00 92.62 177 LYS A C 1
ATOM 1340 O O . LYS A 1 177 ? -10.591 -4.262 15.382 1.00 92.62 177 LYS A O 1
ATOM 1345 N N . ILE A 1 178 ? -10.144 -3.594 17.480 1.00 91.75 178 ILE A N 1
ATOM 1346 C CA . ILE A 1 178 ? -9.174 -4.667 17.768 1.00 91.75 178 ILE A CA 1
ATOM 1347 C C . ILE A 1 178 ? -9.840 -6.045 17.625 1.00 91.75 178 ILE A C 1
ATOM 1349 O O . ILE A 1 178 ? -9.307 -6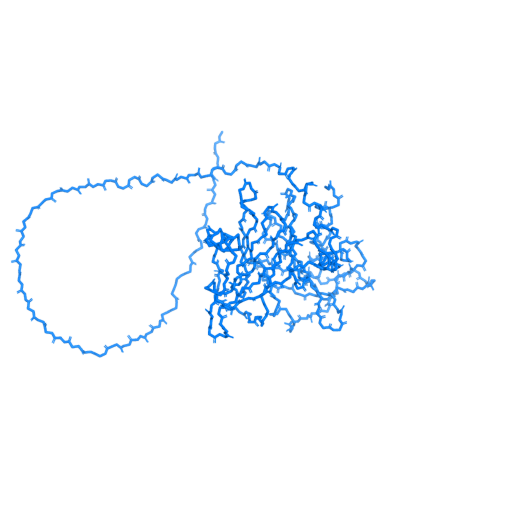.928 16.956 1.00 91.75 178 ILE A O 1
ATOM 1353 N N . LYS A 1 179 ? -11.048 -6.219 18.181 1.00 91.25 179 LYS A N 1
ATOM 1354 C CA . LYS A 1 179 ? -11.814 -7.471 18.042 1.00 91.25 179 LYS A CA 1
ATOM 1355 C C . LYS A 1 179 ? -12.170 -7.782 16.590 1.00 91.25 179 LYS A C 1
ATOM 1357 O O . LYS A 1 179 ? -12.082 -8.937 16.191 1.00 91.25 179 LYS A O 1
ATOM 1362 N N . TYR A 1 180 ? -12.565 -6.782 15.803 1.00 91.25 180 TYR A N 1
ATOM 1363 C CA . TYR A 1 180 ? -12.836 -6.969 14.377 1.00 91.25 180 TYR A CA 1
ATOM 1364 C C . TYR A 1 180 ? -11.576 -7.333 13.593 1.00 91.25 180 TYR A C 1
ATOM 1366 O O . TYR A 1 180 ? -11.637 -8.205 12.735 1.00 91.25 180 TYR A O 1
ATOM 1374 N N . ALA A 1 181 ? -10.431 -6.725 13.907 1.00 88.62 181 ALA A N 1
ATOM 1375 C CA . ALA A 1 181 ? -9.169 -7.063 13.260 1.00 88.62 181 ALA A CA 1
ATOM 1376 C C . ALA A 1 181 ? -8.774 -8.525 13.511 1.00 88.62 181 ALA A C 1
ATOM 1378 O O . ALA A 1 181 ? -8.395 -9.222 12.573 1.00 88.62 181 ALA A O 1
ATOM 1379 N N . ALA A 1 182 ? -8.976 -9.032 14.730 1.00 87.00 182 ALA A N 1
ATOM 1380 C CA . ALA A 1 182 ? -8.726 -10.436 15.056 1.00 87.00 182 ALA A CA 1
ATOM 1381 C C . ALA A 1 182 ? -9.552 -11.431 14.209 1.00 87.00 182 ALA A C 1
ATOM 1383 O O . ALA A 1 182 ? -9.142 -12.578 14.049 1.00 87.00 182 ALA A O 1
ATOM 1384 N N . GLN A 1 183 ? -10.680 -11.005 13.624 1.00 85.88 183 GLN A N 1
ATOM 1385 C CA . GLN A 1 183 ? -11.507 -11.849 12.749 1.00 85.88 183 GLN A CA 1
ATOM 1386 C C . GLN A 1 183 ? -10.916 -12.046 11.350 1.00 85.88 183 GLN A C 1
ATOM 1388 O O . GLN A 1 183 ? -11.389 -12.910 10.619 1.00 85.88 183 GLN A O 1
ATOM 1393 N N . PHE A 1 184 ? -9.907 -11.265 10.945 1.00 82.19 184 PHE A N 1
ATOM 1394 C CA . PHE A 1 184 ? -9.339 -11.390 9.602 1.00 82.19 184 PHE A CA 1
ATOM 1395 C C . PHE A 1 184 ? -8.575 -12.708 9.389 1.00 82.19 184 PHE A C 1
ATOM 1397 O O . PHE A 1 184 ? -8.301 -13.030 8.240 1.00 82.19 184 PHE A O 1
ATOM 1404 N N . GLU A 1 185 ? -8.255 -13.480 10.439 1.00 76.06 185 GLU A N 1
ATOM 1405 C CA . GLU A 1 185 ? -7.557 -14.789 10.394 1.00 76.06 185 GLU A CA 1
ATOM 1406 C C . GLU A 1 185 ? -6.346 -14.852 9.435 1.00 76.06 185 GLU A C 1
ATOM 1408 O O . GLU A 1 185 ? -5.904 -15.918 8.997 1.00 76.06 185 GLU A O 1
ATOM 1413 N N . LEU A 1 186 ? -5.759 -13.697 9.118 1.00 77.44 186 LEU A N 1
ATOM 1414 C CA . LEU A 1 186 ? -4.609 -13.595 8.242 1.00 77.44 186 LEU A CA 1
ATOM 1415 C C . LEU A 1 186 ? -3.357 -13.938 9.046 1.00 77.44 186 LEU A C 1
ATOM 1417 O O . LEU A 1 186 ? -3.105 -13.390 10.117 1.00 77.44 186 LEU A O 1
ATOM 1421 N N . ARG A 1 187 ? -2.541 -14.837 8.500 1.00 70.38 187 ARG A N 1
ATOM 1422 C CA . ARG A 1 187 ? -1.216 -15.173 9.031 1.00 70.38 187 ARG A CA 1
ATOM 1423 C C . ARG A 1 187 ? -0.176 -14.971 7.947 1.00 70.38 187 ARG A C 1
ATOM 1425 O O . ARG A 1 187 ? -0.434 -15.346 6.799 1.00 70.38 187 ARG A O 1
ATOM 1432 N N . ALA A 1 188 ? 0.985 -14.429 8.305 1.00 65.31 188 ALA A N 1
ATOM 1433 C CA . ALA A 1 188 ? 2.104 -14.287 7.378 1.00 65.31 188 ALA A CA 1
ATOM 1434 C C . ALA A 1 188 ? 2.452 -15.644 6.735 1.00 65.31 188 ALA A C 1
ATOM 1436 O O . ALA A 1 188 ? 2.181 -16.706 7.298 1.00 65.31 188 ALA A O 1
ATOM 1437 N N . ALA A 1 189 ? 2.961 -15.615 5.503 1.00 57.19 189 ALA A N 1
ATOM 1438 C CA . ALA A 1 189 ? 3.274 -16.830 4.747 1.00 57.19 189 ALA A CA 1
ATOM 1439 C C . ALA A 1 189 ? 4.560 -17.536 5.223 1.00 57.19 189 ALA A C 1
ATOM 1441 O O . ALA A 1 189 ? 4.715 -18.723 4.959 1.00 57.19 189 ALA A O 1
ATOM 1442 N N . SER A 1 190 ? 5.449 -16.830 5.923 1.00 59.91 190 SER A N 1
ATOM 1443 C CA . SER A 1 190 ? 6.768 -17.301 6.356 1.00 59.91 190 SER A CA 1
ATOM 1444 C C . SER A 1 190 ? 7.142 -16.718 7.724 1.00 59.91 190 SER A C 1
ATOM 1446 O O . SER A 1 190 ? 6.440 -15.847 8.248 1.00 59.91 190 SER A O 1
ATOM 1448 N N . SER A 1 191 ? 8.258 -17.190 8.290 1.00 58.34 191 SER A N 1
ATOM 1449 C CA . SER A 1 191 ? 8.976 -16.496 9.364 1.00 58.34 191 SER A CA 1
ATOM 1450 C C . SER A 1 191 ? 9.270 -15.043 8.970 1.00 58.34 191 SER A C 1
ATOM 1452 O O . SER A 1 191 ? 9.424 -14.729 7.788 1.00 58.34 191 SER A O 1
ATOM 1454 N N . PHE A 1 192 ? 9.292 -14.149 9.959 1.00 60.41 192 PHE A N 1
ATOM 1455 C CA . PHE A 1 192 ? 9.484 -12.718 9.739 1.00 60.41 192 PHE A CA 1
ATOM 1456 C C . PHE A 1 192 ? 10.935 -12.432 9.331 1.00 60.41 192 PHE A C 1
ATOM 1458 O O . PHE A 1 192 ? 11.820 -12.391 10.180 1.00 60.41 192 PHE A O 1
ATOM 1465 N N . ASP A 1 193 ? 11.178 -12.233 8.035 1.00 61.25 193 ASP A N 1
ATOM 1466 C CA . ASP A 1 193 ? 12.522 -11.943 7.503 1.00 61.25 193 ASP A CA 1
ATOM 1467 C C . ASP A 1 193 ? 12.946 -10.479 7.730 1.00 61.25 193 ASP A C 1
ATOM 1469 O O . ASP A 1 193 ? 14.108 -10.117 7.547 1.00 61.25 193 ASP A O 1
ATOM 1473 N N . VAL A 1 194 ? 12.001 -9.615 8.119 1.00 69.81 194 VAL A N 1
ATOM 1474 C CA . VAL A 1 194 ? 12.219 -8.182 8.338 1.00 69.81 194 VAL A CA 1
ATOM 1475 C C . VAL A 1 194 ? 11.723 -7.798 9.725 1.00 69.81 194 VAL A C 1
ATOM 1477 O O . VAL A 1 194 ? 10.556 -7.996 10.057 1.00 69.81 194 VAL A O 1
ATOM 1480 N N . VAL A 1 195 ? 12.600 -7.185 10.518 1.00 69.56 195 VAL A N 1
ATOM 1481 C CA . VAL A 1 195 ? 12.242 -6.568 11.798 1.00 69.56 195 VAL A CA 1
ATOM 1482 C C . VAL A 1 195 ? 12.145 -5.064 11.582 1.00 69.56 195 VAL A C 1
ATOM 1484 O O . VAL A 1 195 ? 13.158 -4.371 11.511 1.00 69.56 195 VAL A O 1
ATOM 1487 N N . SER A 1 196 ? 10.924 -4.545 11.463 1.00 76.44 196 SER A N 1
ATOM 1488 C CA . SER A 1 196 ? 10.704 -3.097 11.464 1.00 76.44 196 SER A CA 1
ATOM 1489 C C . SER A 1 196 ? 10.499 -2.601 12.897 1.00 76.44 196 SER A C 1
ATOM 1491 O O . SER A 1 196 ? 9.695 -3.188 13.618 1.00 76.44 196 SER A O 1
ATOM 1493 N N . PRO A 1 197 ? 11.147 -1.517 13.351 1.00 75.69 197 PRO A N 1
ATOM 1494 C CA . PRO A 1 197 ? 10.880 -0.968 14.681 1.00 75.69 197 PRO A CA 1
ATOM 1495 C C . PRO A 1 197 ? 9.491 -0.314 14.783 1.00 75.69 197 PRO A C 1
ATOM 1497 O O . PRO A 1 197 ? 8.955 -0.190 15.884 1.00 75.69 197 PRO A O 1
ATOM 1500 N N . TYR A 1 198 ? 8.870 0.040 13.653 1.00 84.62 198 TYR A N 1
ATOM 1501 C CA . TYR A 1 198 ? 7.596 0.759 13.601 1.00 84.62 198 TYR A CA 1
ATOM 1502 C C . TYR A 1 198 ? 6.458 -0.132 13.104 1.00 84.62 198 TYR A C 1
ATOM 1504 O O . TYR A 1 198 ? 6.652 -0.961 12.215 1.00 84.62 198 TYR A O 1
ATOM 1512 N N . VAL A 1 199 ? 5.254 0.064 13.645 1.00 90.56 199 VAL A N 1
ATOM 1513 C CA . VAL A 1 199 ? 4.026 -0.560 13.132 1.00 90.56 199 VAL A CA 1
ATOM 1514 C C . VAL A 1 199 ? 3.526 0.253 11.940 1.00 90.56 199 VAL A C 1
ATOM 1516 O O . VAL A 1 199 ? 3.270 1.451 12.062 1.00 90.56 199 VAL A O 1
ATOM 1519 N N . ASN A 1 200 ? 3.389 -0.400 10.787 1.00 92.56 200 ASN A N 1
ATOM 1520 C CA . ASN A 1 200 ? 2.806 0.210 9.595 1.00 92.56 200 ASN A CA 1
ATOM 1521 C C . ASN A 1 200 ? 1.274 0.110 9.610 1.00 92.56 200 ASN A C 1
ATOM 1523 O O . ASN A 1 200 ? 0.696 -0.832 10.154 1.00 92.56 200 ASN A O 1
ATOM 1527 N N . LEU A 1 201 ? 0.630 1.081 8.971 1.00 94.75 201 LEU A N 1
ATOM 1528 C CA . LEU A 1 201 ? -0.807 1.126 8.717 1.00 94.75 201 LEU A CA 1
ATOM 1529 C C . LEU A 1 201 ? -1.077 0.966 7.221 1.00 94.75 201 LEU A C 1
ATOM 1531 O O . LEU A 1 201 ? -0.255 1.394 6.413 1.00 94.75 201 LEU A O 1
ATOM 1535 N N . LEU A 1 202 ? -2.232 0.407 6.857 1.00 95.50 202 LEU A N 1
ATOM 1536 C CA . LEU A 1 202 ? -2.735 0.453 5.485 1.00 95.50 202 LEU A CA 1
ATOM 1537 C C . LEU A 1 202 ? -3.560 1.731 5.337 1.00 95.50 202 LEU A C 1
ATOM 1539 O O . LEU A 1 202 ? -4.616 1.852 5.946 1.00 95.50 202 LEU A O 1
ATOM 1543 N N . LEU A 1 203 ? -3.070 2.685 4.555 1.00 93.00 203 LEU A N 1
ATOM 1544 C CA . LEU A 1 203 ? -3.700 3.999 4.428 1.00 93.00 203 LEU A CA 1
ATOM 1545 C C . LEU A 1 203 ? -4.639 4.103 3.233 1.00 93.00 203 LEU A C 1
ATOM 1547 O O . LEU A 1 203 ? -5.584 4.887 3.261 1.00 93.00 203 LEU A O 1
ATOM 1551 N N . TYR A 1 204 ? -4.361 3.344 2.177 1.00 92.44 204 TYR A N 1
ATOM 1552 C CA . TYR A 1 204 ? -5.134 3.409 0.950 1.00 92.44 204 TYR A CA 1
ATOM 1553 C C . TYR A 1 204 ? -5.121 2.078 0.214 1.00 92.44 204 TYR A C 1
ATOM 1555 O O . TYR A 1 204 ? -4.102 1.383 0.159 1.00 92.44 204 TYR A O 1
ATOM 1563 N N . GLU A 1 205 ? -6.257 1.761 -0.387 1.00 93.62 205 GLU A N 1
ATOM 1564 C CA . GLU A 1 205 ? -6.476 0.629 -1.260 1.00 93.62 205 GLU A CA 1
ATOM 1565 C C . GLU A 1 205 ? -7.282 1.061 -2.503 1.00 93.62 205 GLU A C 1
ATOM 1567 O O . GLU A 1 205 ? -8.297 1.747 -2.421 1.00 93.62 205 GLU A O 1
ATOM 1572 N N . LYS A 1 206 ? -6.868 0.648 -3.700 1.00 92.50 206 LYS A N 1
ATOM 1573 C CA . LYS A 1 206 ? -7.715 0.772 -4.898 1.00 92.50 206 LYS A CA 1
ATOM 1574 C C . LYS A 1 206 ? -7.669 -0.536 -5.645 1.00 92.50 206 LYS A C 1
ATOM 1576 O O . LYS A 1 206 ? -6.597 -1.033 -5.977 1.00 92.50 206 LYS A O 1
ATOM 1581 N N . ARG A 1 207 ? -8.836 -1.101 -5.918 1.00 90.88 207 ARG A N 1
ATOM 1582 C CA . 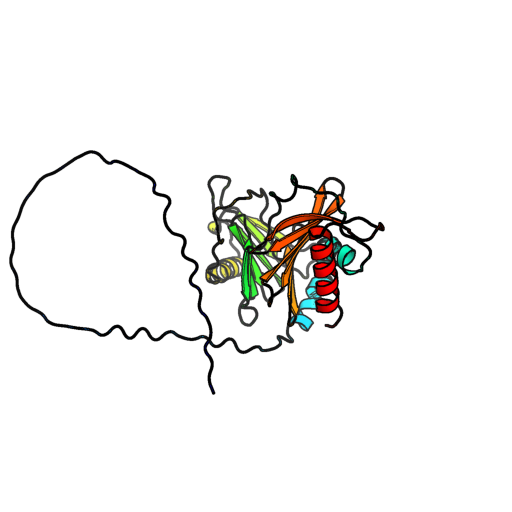ARG A 1 207 ? -8.963 -2.305 -6.728 1.00 90.88 207 ARG A CA 1
ATOM 1583 C C . ARG A 1 207 ? -9.597 -1.934 -8.054 1.00 90.88 207 ARG A C 1
ATOM 1585 O O . ARG A 1 207 ? -10.655 -1.319 -8.061 1.00 90.88 207 ARG A O 1
ATOM 1592 N N . CYS A 1 208 ? -8.968 -2.365 -9.134 1.00 89.94 208 CYS A N 1
ATOM 1593 C CA . CYS A 1 208 ? -9.591 -2.441 -10.443 1.00 89.94 208 CYS A CA 1
ATOM 1594 C C . CYS A 1 208 ? -9.721 -3.915 -10.850 1.00 89.94 208 CYS A C 1
ATOM 1596 O O . CYS A 1 208 ? -9.394 -4.835 -10.086 1.00 89.94 208 CYS A O 1
ATOM 1598 N N . LYS A 1 209 ? -10.190 -4.157 -12.073 1.00 89.12 209 LYS A N 1
ATOM 1599 C CA . LYS A 1 209 ? -10.391 -5.510 -12.599 1.00 89.12 209 LYS A CA 1
ATOM 1600 C C . LYS A 1 209 ? -9.114 -6.361 -12.592 1.00 89.12 209 LYS A C 1
ATOM 1602 O O . LYS A 1 209 ? -9.171 -7.548 -12.280 1.00 89.12 209 LYS A O 1
ATOM 1607 N N . HIS A 1 210 ? -7.968 -5.754 -12.901 1.00 93.50 210 HIS A N 1
ATOM 1608 C CA . HIS A 1 210 ? -6.715 -6.475 -13.153 1.00 93.50 210 HIS A CA 1
ATOM 1609 C C . HIS A 1 210 ? -5.665 -6.308 -12.047 1.00 93.50 210 HIS A C 1
ATOM 1611 O O . HIS A 1 210 ? -4.678 -7.051 -12.022 1.00 93.50 210 HIS A O 1
ATOM 1617 N N . ALA A 1 211 ? -5.850 -5.352 -11.134 1.00 95.81 211 ALA A N 1
ATOM 1618 C CA . ALA A 1 211 ? -4.853 -5.017 -10.127 1.00 95.81 211 ALA A CA 1
ATOM 1619 C C . ALA A 1 211 ? -5.461 -4.524 -8.807 1.00 95.81 211 ALA A C 1
ATOM 1621 O O . ALA A 1 211 ? -6.579 -4.011 -8.743 1.00 95.81 211 ALA A O 1
ATOM 1622 N N . LEU A 1 212 ? -4.674 -4.663 -7.744 1.00 96.44 212 LEU A N 1
ATOM 1623 C CA . LEU A 1 212 ? -4.943 -4.130 -6.415 1.00 96.44 212 LEU A CA 1
ATOM 1624 C C . LEU A 1 212 ? -3.758 -3.268 -5.971 1.00 96.44 212 LEU A C 1
ATOM 1626 O O . LEU A 1 212 ? -2.662 -3.785 -5.775 1.00 96.44 212 LEU A O 1
ATOM 1630 N N . LEU A 1 213 ? -3.999 -1.976 -5.796 1.00 96.44 213 LEU A N 1
ATOM 1631 C CA . LEU A 1 213 ? -3.086 -0.988 -5.237 1.00 96.44 213 LEU A CA 1
ATOM 1632 C C . LEU A 1 213 ? -3.280 -0.915 -3.720 1.00 96.44 213 LEU A C 1
ATOM 1634 O O . LEU A 1 213 ? -4.409 -0.821 -3.251 1.00 96.44 213 LEU A O 1
ATOM 1638 N N . LEU A 1 214 ? -2.181 -0.936 -2.974 1.00 96.94 214 LEU A N 1
ATOM 1639 C CA . LEU A 1 214 ? -2.108 -0.840 -1.518 1.00 96.94 214 LEU A CA 1
ATOM 1640 C C . LEU A 1 214 ? -1.017 0.168 -1.151 1.00 96.94 214 LEU A C 1
ATOM 1642 O O . LEU A 1 214 ? 0.074 0.117 -1.717 1.00 96.94 214 LEU A O 1
ATOM 1646 N N . VAL A 1 215 ? -1.278 1.059 -0.198 1.00 95.75 215 VAL A N 1
ATOM 1647 C CA . VAL A 1 215 ? -0.303 2.065 0.257 1.00 95.75 215 VAL A CA 1
ATOM 1648 C C . VAL A 1 215 ? -0.189 2.022 1.770 1.00 95.75 215 VAL A C 1
ATOM 1650 O O . VAL A 1 215 ? -1.183 2.163 2.485 1.00 95.75 215 VAL A O 1
ATOM 1653 N N . LEU A 1 216 ? 1.034 1.823 2.256 1.00 94.81 216 LEU A N 1
ATOM 1654 C CA . LEU A 1 216 ? 1.344 1.786 3.679 1.00 94.81 216 LEU A CA 1
ATOM 1655 C C . LEU A 1 216 ? 1.721 3.174 4.210 1.00 94.81 216 LEU A C 1
ATOM 1657 O O . LEU A 1 216 ? 2.171 4.038 3.464 1.00 94.81 216 LEU A O 1
ATOM 1661 N N . SER A 1 217 ? 1.630 3.365 5.526 1.00 92.38 217 SER A N 1
ATOM 1662 C CA . SER A 1 217 ? 2.031 4.613 6.200 1.00 92.38 217 SER A CA 1
ATOM 1663 C C . SER A 1 217 ? 3.525 4.937 6.146 1.00 92.38 217 SER A C 1
ATOM 1665 O O . SER A 1 217 ? 3.921 6.014 6.570 1.00 92.38 217 SER A O 1
ATOM 1667 N N . SER A 1 218 ? 4.354 4.002 5.687 1.00 90.62 218 SER A N 1
ATOM 1668 C CA . SER A 1 218 ? 5.774 4.229 5.382 1.00 90.62 218 SER A CA 1
ATOM 1669 C C . SER A 1 218 ? 6.012 4.785 3.977 1.00 90.62 218 SER A C 1
ATOM 1671 O O . SER A 1 218 ? 7.154 5.073 3.628 1.00 90.62 218 SER A O 1
ATOM 1673 N N . GLY A 1 219 ? 4.974 4.860 3.143 1.00 91.06 219 GLY A N 1
ATOM 1674 C CA . GLY A 1 219 ? 5.061 5.328 1.757 1.00 91.06 219 GLY A CA 1
ATOM 1675 C C . GLY A 1 219 ? 5.390 4.207 0.780 1.00 91.06 219 GLY A C 1
ATOM 1676 O O . GLY A 1 219 ? 5.466 4.427 -0.430 1.00 91.06 219 GLY A O 1
ATOM 1677 N N . VAL A 1 220 ? 5.552 2.982 1.291 1.00 94.25 220 VAL A N 1
ATOM 1678 C CA . VAL A 1 220 ? 5.616 1.784 0.461 1.00 94.25 220 VAL A CA 1
ATOM 1679 C C . VAL A 1 220 ? 4.276 1.615 -0.242 1.00 94.25 220 VAL A C 1
ATOM 1681 O O . VAL A 1 220 ? 3.227 1.471 0.387 1.00 94.25 220 VAL A O 1
ATOM 1684 N N . THR A 1 221 ? 4.334 1.606 -1.565 1.00 95.94 221 THR A N 1
ATOM 1685 C CA . THR A 1 221 ? 3.209 1.305 -2.436 1.00 95.94 221 THR A CA 1
ATOM 1686 C C . THR A 1 221 ? 3.388 -0.089 -3.010 1.00 95.94 221 THR A C 1
ATOM 1688 O O . THR A 1 221 ? 4.451 -0.406 -3.529 1.00 95.94 221 THR A O 1
ATOM 1691 N N . GLN A 1 222 ? 2.352 -0.915 -2.968 1.00 96.88 222 GLN A N 1
ATOM 1692 C CA . GLN A 1 222 ? 2.353 -2.245 -3.557 1.00 96.88 222 GLN A CA 1
ATOM 1693 C C . GLN A 1 222 ? 1.174 -2.410 -4.510 1.00 96.88 222 GLN A C 1
ATOM 1695 O O . GLN A 1 222 ? 0.034 -2.124 -4.162 1.00 96.88 222 GLN A O 1
ATOM 1700 N N . ILE A 1 223 ? 1.454 -2.912 -5.706 1.00 97.50 223 ILE A N 1
ATOM 1701 C CA . ILE A 1 223 ? 0.475 -3.223 -6.739 1.00 97.50 223 ILE A CA 1
ATOM 1702 C C . ILE A 1 223 ? 0.535 -4.723 -6.996 1.00 97.50 223 ILE A C 1
ATOM 1704 O O . ILE A 1 223 ? 1.542 -5.234 -7.480 1.00 97.50 223 ILE A O 1
ATOM 1708 N N . ASN A 1 224 ? -0.544 -5.424 -6.672 1.00 96.62 224 ASN A N 1
ATOM 1709 C CA . ASN A 1 224 ? -0.700 -6.847 -6.944 1.00 96.62 224 ASN A CA 1
ATOM 1710 C C . ASN A 1 224 ? -1.480 -7.021 -8.248 1.00 96.62 224 ASN A C 1
ATOM 1712 O O . ASN A 1 224 ? -2.656 -6.656 -8.307 1.00 96.62 224 ASN A O 1
ATOM 1716 N N . PHE A 1 225 ? -0.856 -7.601 -9.270 1.00 95.69 225 PHE A N 1
ATOM 1717 C CA . PHE A 1 225 ? -1.534 -7.970 -10.510 1.00 95.69 225 PHE A CA 1
ATOM 1718 C C . PHE A 1 225 ? -2.272 -9.294 -10.298 1.00 95.69 225 PHE A C 1
ATOM 1720 O O . PHE A 1 225 ? -1.667 -10.319 -9.985 1.00 95.69 225 PHE A O 1
ATOM 1727 N N . LEU A 1 226 ? -3.600 -9.264 -10.414 1.00 93.62 226 LEU A N 1
ATOM 1728 C CA . LEU A 1 226 ? -4.464 -10.351 -9.938 1.00 93.62 226 LEU A CA 1
ATOM 1729 C C . LEU A 1 226 ? -4.400 -11.601 -10.823 1.00 93.62 226 LEU A C 1
ATOM 1731 O O . LEU A 1 226 ? -4.571 -12.705 -10.322 1.00 93.62 226 LEU A O 1
ATOM 1735 N N . GLU A 1 227 ? -4.156 -11.419 -12.120 1.00 92.31 227 GLU A N 1
ATOM 1736 C CA . GLU A 1 227 ? -4.122 -12.507 -13.107 1.00 92.31 227 GLU A CA 1
ATOM 1737 C C . GLU A 1 227 ? -2.757 -13.191 -13.190 1.00 92.31 227 GLU A C 1
ATOM 1739 O O . GLU A 1 227 ? -2.684 -14.394 -13.404 1.00 92.31 227 GLU A O 1
ATOM 1744 N N . THR A 1 228 ? -1.675 -12.422 -13.050 1.00 92.00 228 THR A N 1
ATOM 1745 C CA . THR A 1 228 ? -0.302 -12.914 -13.236 1.00 92.00 228 THR A CA 1
ATOM 1746 C C . THR A 1 228 ? 0.420 -13.188 -11.922 1.00 92.00 228 THR A C 1
ATOM 1748 O O . THR A 1 228 ? 1.534 -13.692 -11.937 1.00 92.00 228 THR A O 1
ATOM 1751 N N . HIS A 1 229 ? -0.184 -12.840 -10.782 1.00 90.62 229 HIS A N 1
ATOM 1752 C CA . HIS A 1 229 ? 0.385 -12.970 -9.432 1.00 90.62 229 HIS A CA 1
ATOM 1753 C C . HIS A 1 229 ? 1.686 -12.181 -9.172 1.00 90.62 229 HIS A C 1
ATOM 1755 O O . HIS A 1 229 ? 2.218 -12.199 -8.052 1.00 90.62 229 HIS A O 1
ATOM 1761 N N . GLU A 1 230 ? 2.131 -11.410 -10.165 1.00 94.06 230 GLU A N 1
ATOM 1762 C CA . GLU A 1 230 ? 3.198 -10.420 -10.084 1.00 94.06 230 GLU A CA 1
ATOM 1763 C C . GLU A 1 230 ? 2.853 -9.322 -9.081 1.00 94.06 230 GLU A C 1
ATOM 1765 O O . GLU A 1 230 ? 1.707 -8.870 -8.975 1.00 94.06 230 GLU A O 1
ATOM 1770 N N . LYS A 1 231 ? 3.868 -8.848 -8.361 1.00 94.88 231 LYS A N 1
ATOM 1771 C CA . LYS A 1 231 ? 3.727 -7.732 -7.425 1.00 94.88 231 LYS A CA 1
ATOM 1772 C C . LYS A 1 231 ? 4.782 -6.692 -7.748 1.00 94.88 231 LYS A C 1
ATOM 1774 O O . LYS A 1 231 ? 5.963 -7.021 -7.822 1.00 94.88 231 LYS A O 1
ATOM 1779 N N . LEU A 1 232 ? 4.354 -5.450 -7.925 1.00 95.81 232 LEU A N 1
ATOM 1780 C CA . LEU A 1 232 ? 5.227 -4.291 -8.061 1.00 95.81 232 LEU A CA 1
ATOM 1781 C C . LEU A 1 232 ? 5.208 -3.521 -6.743 1.00 95.81 232 LEU A C 1
ATOM 1783 O O . LEU A 1 232 ? 4.149 -3.089 -6.300 1.00 95.81 232 LEU A O 1
ATOM 1787 N N . ILE A 1 233 ? 6.365 -3.343 -6.122 1.00 95.62 233 ILE A N 1
ATOM 1788 C CA . ILE A 1 233 ? 6.528 -2.574 -4.890 1.00 95.62 233 ILE A CA 1
ATOM 1789 C C . ILE A 1 233 ? 7.346 -1.334 -5.219 1.00 95.62 233 ILE A C 1
ATOM 1791 O O . ILE A 1 233 ? 8.383 -1.450 -5.857 1.00 95.62 233 ILE A O 1
ATOM 1795 N N . LEU A 1 234 ? 6.893 -0.163 -4.789 1.00 95.44 234 LEU A N 1
ATOM 1796 C CA . LEU A 1 234 ? 7.553 1.125 -4.966 1.00 95.44 234 LEU A CA 1
ATOM 1797 C C . LEU A 1 234 ? 7.798 1.738 -3.593 1.00 95.44 234 LEU A C 1
ATOM 1799 O O . LEU A 1 234 ? 6.903 1.740 -2.749 1.00 95.44 234 LEU A O 1
ATOM 1803 N N . TRP A 1 235 ? 8.989 2.272 -3.358 1.00 93.75 235 TRP A N 1
ATOM 1804 C CA . TRP A 1 235 ? 9.292 2.963 -2.108 1.00 93.75 235 TRP A CA 1
ATOM 1805 C C . TRP A 1 235 ? 10.398 3.989 -2.304 1.00 93.75 235 TRP A C 1
ATOM 1807 O O . TRP A 1 235 ? 11.166 3.945 -3.270 1.00 93.75 235 TRP A O 1
ATOM 1817 N N . ARG A 1 236 ? 10.479 4.924 -1.360 1.00 91.69 236 ARG A N 1
ATOM 1818 C CA . ARG A 1 236 ? 11.596 5.855 -1.244 1.00 91.69 236 ARG A CA 1
ATOM 1819 C C . ARG A 1 236 ? 12.587 5.280 -0.237 1.00 91.69 236 ARG A C 1
ATOM 1821 O O . ARG A 1 236 ? 12.213 4.984 0.892 1.00 91.69 236 ARG A O 1
ATOM 1828 N N . GLY A 1 237 ? 13.821 5.059 -0.670 1.00 86.31 237 GLY A N 1
ATOM 1829 C CA . GLY A 1 237 ? 14.914 4.644 0.203 1.00 86.31 237 GLY A CA 1
ATOM 1830 C C . GLY A 1 237 ? 15.764 5.830 0.646 1.00 86.31 237 GLY A C 1
ATOM 1831 O O . GLY A 1 237 ? 15.358 6.992 0.550 1.00 86.31 237 GLY A O 1
ATOM 1832 N N . GLU A 1 238 ? 16.973 5.524 1.105 1.00 80.69 238 GLU A N 1
ATOM 1833 C CA . GLU A 1 238 ? 17.959 6.522 1.518 1.00 80.69 238 GLU A CA 1
ATOM 1834 C C . GLU A 1 238 ? 18.276 7.518 0.389 1.00 80.69 238 GLU A C 1
ATOM 1836 O O . GLU A 1 238 ? 18.124 7.218 -0.801 1.00 80.69 238 GLU A O 1
ATOM 1841 N N . HIS A 1 239 ? 18.699 8.727 0.769 1.00 85.25 239 HIS A N 1
ATOM 1842 C CA . HIS A 1 239 ? 19.022 9.821 -0.160 1.00 85.25 239 HIS A CA 1
ATOM 1843 C C . HIS A 1 239 ? 17.863 10.208 -1.096 1.00 85.25 239 HIS A C 1
ATOM 1845 O O . HIS A 1 239 ? 18.063 10.693 -2.211 1.00 85.25 239 HIS A O 1
ATOM 1851 N N . SER A 1 240 ? 16.620 9.984 -0.652 1.00 86.19 240 SER A N 1
ATOM 1852 C CA . SER A 1 240 ? 15.399 10.263 -1.416 1.00 86.19 240 SER A CA 1
ATOM 1853 C C . SER A 1 240 ? 15.306 9.530 -2.761 1.00 86.19 240 SER A C 1
ATOM 1855 O O . SER A 1 240 ? 14.510 9.922 -3.622 1.00 86.19 240 SER A O 1
ATOM 1857 N N . HIS A 1 241 ? 16.093 8.470 -2.963 1.00 90.25 241 HIS A N 1
ATOM 1858 C CA . HIS A 1 241 ? 16.024 7.650 -4.167 1.00 90.25 241 HIS A CA 1
ATOM 1859 C C . HIS A 1 241 ? 14.751 6.809 -4.172 1.00 90.25 241 HIS A C 1
ATOM 1861 O O . HIS A 1 241 ? 14.334 6.286 -3.142 1.00 90.25 241 HIS A O 1
ATOM 1867 N N . ILE A 1 242 ? 14.131 6.689 -5.343 1.00 92.88 242 ILE A N 1
ATOM 1868 C CA . ILE A 1 242 ? 12.964 5.831 -5.535 1.00 92.88 242 ILE A CA 1
ATOM 1869 C C . ILE A 1 242 ? 13.448 4.499 -6.077 1.00 92.88 242 ILE A C 1
ATOM 1871 O O . ILE A 1 242 ? 14.267 4.458 -6.996 1.00 92.88 242 ILE A O 1
ATOM 1875 N N . TYR A 1 243 ? 12.911 3.431 -5.517 1.00 93.12 243 TYR A N 1
ATOM 1876 C CA . TYR A 1 243 ? 13.201 2.067 -5.907 1.00 93.12 243 TYR A CA 1
ATOM 1877 C C . TYR A 1 243 ? 11.909 1.360 -6.283 1.00 93.12 243 TYR A C 1
ATOM 1879 O O . TYR A 1 243 ? 10.825 1.706 -5.802 1.00 93.12 243 TYR A O 1
ATOM 1887 N N . ALA A 1 244 ? 12.052 0.364 -7.145 1.00 93.75 244 ALA A N 1
ATOM 1888 C CA . ALA A 1 244 ? 10.977 -0.517 -7.534 1.00 93.75 244 ALA A CA 1
ATOM 1889 C C . ALA A 1 244 ? 11.446 -1.971 -7.436 1.00 93.75 244 ALA A C 1
ATOM 1891 O O . ALA A 1 244 ? 12.552 -2.301 -7.858 1.00 93.75 244 ALA A O 1
ATOM 1892 N N . THR A 1 245 ? 10.600 -2.833 -6.878 1.00 92.69 245 THR A N 1
ATOM 1893 C CA . THR A 1 245 ? 10.815 -4.277 -6.769 1.00 92.69 245 THR A CA 1
ATOM 1894 C C . THR A 1 245 ? 9.708 -4.986 -7.507 1.00 92.69 245 THR A C 1
ATOM 1896 O O . THR A 1 245 ? 8.533 -4.709 -7.271 1.00 92.69 245 THR A O 1
ATOM 1899 N N . VAL A 1 246 ? 10.079 -5.957 -8.326 1.00 91.75 246 VAL A N 1
ATOM 1900 C CA . VAL A 1 246 ? 9.167 -6.977 -8.827 1.00 91.75 246 VAL A CA 1
ATOM 1901 C C . VAL A 1 246 ? 9.331 -8.225 -7.974 1.00 91.75 246 VAL A C 1
ATOM 1903 O O . VAL A 1 246 ? 10.447 -8.697 -7.763 1.00 91.75 246 VAL A O 1
ATOM 1906 N N . VAL A 1 247 ? 8.216 -8.755 -7.484 1.00 89.62 247 VAL A N 1
ATOM 1907 C CA . VAL A 1 247 ? 8.142 -10.087 -6.881 1.00 89.62 247 VAL A CA 1
ATOM 1908 C C . VAL A 1 247 ? 7.321 -10.963 -7.810 1.00 89.62 247 VAL A C 1
ATOM 1910 O O . VAL A 1 247 ? 6.150 -10.670 -8.065 1.00 89.62 247 VAL A O 1
ATOM 1913 N N . HIS A 1 248 ? 7.943 -12.031 -8.294 1.00 83.38 248 HIS A N 1
ATOM 1914 C CA . HIS A 1 248 ? 7.327 -13.031 -9.152 1.00 83.38 248 HIS A CA 1
ATOM 1915 C C . HIS A 1 248 ? 7.647 -14.419 -8.600 1.00 83.38 248 HIS A C 1
ATOM 1917 O O . HIS A 1 248 ? 8.789 -14.686 -8.228 1.00 83.38 248 HIS A O 1
ATOM 1923 N N . ASP A 1 249 ? 6.660 -15.310 -8.571 1.00 73.12 249 ASP A N 1
ATOM 1924 C CA . ASP A 1 249 ? 6.814 -16.620 -7.932 1.00 73.12 249 ASP A CA 1
ATOM 1925 C C . ASP A 1 249 ? 7.891 -17.476 -8.640 1.00 73.12 249 ASP A C 1
ATOM 1927 O O . ASP A 1 249 ? 8.722 -18.086 -7.977 1.00 73.12 249 ASP A O 1
ATOM 1931 N N . GLU A 1 250 ? 7.953 -17.440 -9.977 1.00 69.94 250 GLU A N 1
ATOM 1932 C CA . GLU A 1 250 ? 8.974 -18.158 -10.772 1.00 69.94 250 GLU A CA 1
ATOM 1933 C C . GLU A 1 250 ? 10.333 -17.444 -10.912 1.00 69.94 250 GLU A C 1
ATOM 1935 O O . GLU A 1 250 ? 11.366 -18.099 -11.029 1.00 69.94 250 GLU A O 1
ATOM 1940 N N . HIS A 1 251 ? 10.361 -16.106 -10.924 1.00 65.88 251 HIS A N 1
ATOM 1941 C CA . HIS A 1 251 ? 11.568 -15.326 -11.248 1.00 65.88 251 HIS A CA 1
ATOM 1942 C C . HIS A 1 251 ? 12.232 -14.686 -10.022 1.00 65.88 251 HIS A C 1
ATOM 1944 O O . HIS A 1 251 ? 13.226 -13.970 -10.149 1.00 65.88 251 HIS A O 1
ATOM 1950 N N . GLY A 1 252 ? 11.697 -14.944 -8.828 1.00 80.56 252 GLY A N 1
ATOM 1951 C CA . GLY A 1 252 ? 12.211 -14.409 -7.578 1.00 80.56 252 GLY A CA 1
ATOM 1952 C C . GLY A 1 252 ? 11.904 -12.923 -7.391 1.00 80.56 252 GLY A C 1
ATOM 1953 O O . GLY A 1 252 ? 10.854 -12.412 -7.791 1.00 80.56 252 GLY A O 1
ATOM 1954 N N . LYS A 1 253 ? 12.816 -12.229 -6.707 1.00 86.06 253 LYS A N 1
ATOM 1955 C CA . LYS A 1 253 ? 12.694 -10.804 -6.389 1.00 86.06 253 LYS A CA 1
ATOM 1956 C C . LYS A 1 253 ? 13.773 -10.029 -7.130 1.00 86.06 253 LYS A C 1
ATOM 1958 O O . LYS A 1 253 ? 14.948 -10.366 -7.022 1.00 86.06 253 LYS A O 1
ATOM 1963 N N . TYR A 1 254 ? 13.374 -8.984 -7.842 1.00 87.12 254 TYR A N 1
ATOM 1964 C CA . TYR A 1 254 ? 14.290 -8.100 -8.555 1.00 87.12 254 TYR A CA 1
ATOM 1965 C C . TYR A 1 254 ? 14.017 -6.649 -8.191 1.00 87.12 254 TYR A C 1
ATOM 1967 O O . TYR A 1 254 ? 12.865 -6.226 -8.229 1.00 87.12 254 TYR A O 1
ATOM 1975 N N . THR A 1 255 ? 15.068 -5.890 -7.887 1.00 89.94 255 THR A N 1
ATOM 1976 C CA . THR A 1 255 ? 14.978 -4.490 -7.468 1.00 89.94 255 THR A CA 1
ATOM 1977 C C . THR A 1 255 ? 15.870 -3.613 -8.330 1.00 89.94 255 THR A C 1
ATOM 1979 O O . THR A 1 255 ? 17.046 -3.920 -8.512 1.00 89.94 255 THR A O 1
ATOM 1982 N N . CYS A 1 256 ? 15.331 -2.488 -8.797 1.00 90.69 256 CYS A N 1
ATOM 1983 C CA . CYS A 1 256 ? 16.101 -1.452 -9.475 1.00 90.69 256 CYS A CA 1
ATOM 1984 C C . CYS A 1 256 ? 15.813 -0.072 -8.877 1.00 90.69 256 CYS A C 1
ATOM 1986 O O . CYS A 1 256 ? 14.815 0.153 -8.179 1.00 90.69 256 CYS A O 1
ATOM 1988 N N . ARG A 1 257 ? 16.686 0.884 -9.191 1.00 92.25 257 ARG A N 1
ATOM 1989 C CA . ARG A 1 257 ? 16.435 2.301 -8.931 1.00 92.25 257 ARG A CA 1
ATOM 1990 C C . ARG A 1 257 ? 15.608 2.905 -10.059 1.00 92.25 257 ARG A C 1
ATOM 1992 O O . ARG A 1 257 ? 15.737 2.534 -11.221 1.00 92.25 257 ARG A O 1
ATOM 1999 N N . MET A 1 258 ? 14.766 3.863 -9.697 1.00 92.88 258 MET A N 1
ATOM 2000 C CA . MET A 1 258 ? 13.940 4.636 -10.616 1.00 92.88 258 MET A CA 1
ATOM 2001 C C . MET A 1 258 ? 14.559 6.022 -10.825 1.00 92.88 258 MET A C 1
ATOM 2003 O O . MET A 1 258 ? 14.597 6.857 -9.912 1.00 92.88 258 MET A O 1
ATOM 2007 N N . VAL A 1 259 ? 15.032 6.295 -12.037 1.00 92.94 259 VAL A N 1
ATOM 2008 C CA . VAL A 1 259 ? 15.723 7.543 -12.400 1.00 92.94 259 VAL A CA 1
ATOM 2009 C C . VAL A 1 259 ? 14.807 8.485 -13.184 1.00 92.94 259 VAL A C 1
ATOM 2011 O O . VAL A 1 259 ? 13.838 8.043 -13.800 1.00 92.94 259 VAL A O 1
ATOM 2014 N N . ARG A 1 260 ? 15.053 9.801 -13.097 1.00 91.38 260 ARG A N 1
ATOM 2015 C CA . ARG A 1 260 ? 14.337 10.808 -13.903 1.00 91.38 260 ARG A CA 1
ATOM 2016 C C . ARG A 1 260 ? 15.076 11.002 -15.212 1.00 91.38 260 ARG A C 1
ATOM 2018 O O . ARG A 1 260 ? 16.215 11.459 -15.185 1.00 91.38 260 ARG A O 1
ATOM 2025 N N . GLY A 1 261 ? 14.408 10.710 -16.324 1.00 78.75 261 GLY A N 1
ATOM 2026 C CA . GLY A 1 261 ? 15.069 10.688 -17.625 1.00 78.75 261 GLY A CA 1
ATOM 2027 C C . GLY A 1 261 ? 16.151 9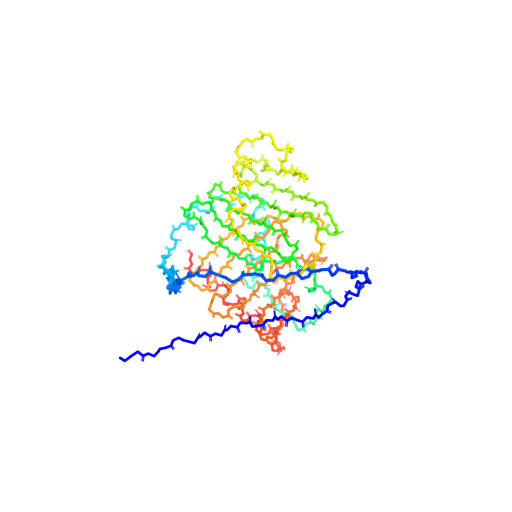.605 -17.691 1.00 78.75 261 GLY A C 1
ATOM 2028 O O . GLY A 1 261 ? 16.620 9.086 -16.678 1.00 78.75 261 GLY A O 1
ATOM 2029 N N . GLY A 1 262 ? 16.509 9.210 -18.901 1.00 79.81 262 GLY A N 1
ATOM 2030 C CA . GLY A 1 262 ? 17.504 8.170 -19.122 1.00 79.81 262 GLY A CA 1
ATOM 2031 C C . GLY A 1 262 ? 17.173 7.315 -20.337 1.00 79.81 262 GLY A C 1
ATOM 2032 O O . GLY A 1 262 ? 16.068 7.414 -20.882 1.00 79.81 262 GLY A O 1
ATOM 2033 N N . PRO A 1 263 ? 18.135 6.493 -20.780 1.00 82.81 263 PRO A N 1
ATOM 2034 C CA . PRO A 1 263 ? 17.887 5.521 -21.829 1.00 82.81 263 PRO A CA 1
ATOM 2035 C C . PRO A 1 263 ? 16.831 4.507 -21.376 1.00 82.81 263 PRO A C 1
ATOM 2037 O O . PRO A 1 263 ? 16.630 4.274 -20.183 1.00 82.81 263 PRO A O 1
ATOM 2040 N N . GLN A 1 264 ? 16.152 3.894 -22.345 1.00 87.94 264 GLN A N 1
ATOM 2041 C CA . GLN A 1 264 ? 15.275 2.764 -22.054 1.00 87.94 264 GLN A CA 1
ATOM 2042 C C . GLN A 1 264 ? 16.093 1.613 -21.450 1.00 87.94 264 GLN A C 1
ATOM 2044 O O . GLN A 1 264 ? 17.219 1.382 -21.898 1.00 87.94 264 GLN A O 1
ATOM 2049 N N . PRO A 1 265 ? 15.536 0.879 -20.471 1.00 91.69 265 PRO A N 1
ATOM 2050 C CA . PRO A 1 265 ? 16.228 -0.245 -19.864 1.00 91.69 265 PRO A CA 1
ATOM 2051 C C . PRO A 1 265 ? 16.539 -1.312 -20.912 1.00 91.69 265 PRO A C 1
ATOM 2053 O O . PRO A 1 265 ? 15.691 -1.674 -21.734 1.00 91.69 265 PRO A O 1
ATOM 2056 N N . THR A 1 266 ? 17.755 -1.840 -20.865 1.00 91.75 266 THR A N 1
ATOM 2057 C CA . THR A 1 266 ? 18.243 -2.881 -21.774 1.00 91.75 266 THR A CA 1
ATOM 2058 C C . THR A 1 266 ? 18.202 -4.255 -21.113 1.00 91.75 266 THR A C 1
ATOM 2060 O O . THR A 1 266 ? 17.911 -5.263 -21.777 1.00 91.75 266 THR A O 1
ATOM 2063 N N . LEU A 1 267 ? 18.381 -4.314 -19.789 1.00 90.88 267 LEU A N 1
ATOM 2064 C CA . LEU A 1 267 ? 18.335 -5.569 -19.053 1.00 90.88 267 LEU A CA 1
ATOM 2065 C C . LEU A 1 267 ? 16.911 -6.147 -19.054 1.00 90.88 267 LEU A C 1
ATOM 2067 O O . LEU A 1 267 ? 15.933 -5.403 -18.911 1.00 90.88 267 LEU A O 1
ATOM 2071 N N . PRO A 1 268 ? 16.747 -7.474 -19.230 1.00 89.88 268 PRO A N 1
ATOM 2072 C CA . PRO A 1 268 ? 15.429 -8.111 -19.242 1.00 89.88 268 PRO A CA 1
ATOM 2073 C C . PRO A 1 268 ? 14.583 -7.792 -18.002 1.00 89.88 268 PRO A C 1
ATOM 2075 O O . PRO A 1 268 ? 13.384 -7.543 -18.118 1.00 89.88 268 PRO A O 1
ATOM 2078 N N . GLN A 1 269 ? 15.206 -7.751 -16.825 1.00 88.44 269 GLN A N 1
ATOM 2079 C CA . GLN A 1 269 ? 14.523 -7.522 -15.556 1.00 88.44 269 GLN A CA 1
ATOM 2080 C C . GLN A 1 269 ? 14.037 -6.071 -15.418 1.00 88.44 269 GLN A C 1
ATOM 2082 O O . GLN A 1 269 ? 12.882 -5.843 -15.055 1.00 88.44 269 GLN A O 1
ATOM 2087 N N . SER A 1 270 ? 14.864 -5.091 -15.793 1.00 90.88 270 SER A N 1
ATOM 2088 C CA . SER A 1 270 ? 14.474 -3.675 -15.820 1.00 90.88 270 SER A CA 1
ATOM 2089 C C . SER A 1 270 ? 13.379 -3.407 -16.856 1.00 90.88 270 SER A C 1
ATOM 2091 O O . SER A 1 270 ? 12.442 -2.654 -16.587 1.00 90.88 270 SER A O 1
ATOM 2093 N N . ARG A 1 271 ? 13.410 -4.094 -18.009 1.00 91.88 271 ARG A N 1
ATOM 2094 C CA . ARG A 1 271 ? 12.319 -4.057 -19.001 1.00 91.88 271 ARG A CA 1
ATOM 2095 C C . ARG A 1 271 ? 11.016 -4.648 -18.470 1.00 91.88 271 ARG A C 1
ATOM 2097 O O . ARG A 1 271 ? 9.957 -4.064 -18.699 1.00 91.88 271 ARG A O 1
ATOM 2104 N N . LEU A 1 272 ? 11.071 -5.774 -17.755 1.00 90.50 272 LEU A N 1
ATOM 2105 C CA . LEU A 1 272 ? 9.894 -6.363 -17.106 1.00 90.50 272 LEU A CA 1
ATOM 2106 C C . LEU A 1 272 ? 9.287 -5.388 -16.093 1.00 90.50 272 LEU A C 1
ATOM 2108 O O . LEU A 1 272 ? 8.085 -5.129 -16.127 1.00 90.50 272 LEU A O 1
ATOM 2112 N N . LEU A 1 273 ? 10.121 -4.794 -15.241 1.00 92.56 273 LEU A N 1
ATOM 2113 C CA . LEU A 1 273 ? 9.696 -3.800 -14.261 1.00 92.56 273 LEU A CA 1
ATOM 2114 C C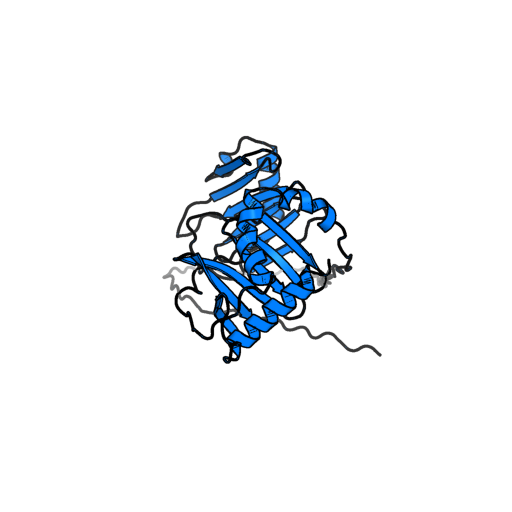 . LEU A 1 273 ? 9.039 -2.592 -14.941 1.00 92.56 273 LEU A C 1
ATOM 2116 O O . LEU A 1 273 ? 7.937 -2.191 -14.561 1.00 92.56 273 LEU A O 1
ATOM 2120 N N . GLN A 1 274 ? 9.653 -2.065 -16.004 1.00 93.56 274 GLN A N 1
ATOM 2121 C CA . GLN A 1 274 ? 9.090 -0.964 -16.785 1.00 93.56 274 GLN A CA 1
ATOM 2122 C C . GLN A 1 274 ? 7.739 -1.339 -17.418 1.00 93.56 274 GLN A C 1
ATOM 2124 O O . GLN A 1 274 ? 6.797 -0.546 -17.388 1.00 93.56 274 GLN A O 1
ATOM 2129 N N . LYS A 1 275 ? 7.601 -2.569 -17.933 1.00 93.88 275 LYS A N 1
ATOM 2130 C CA . LYS A 1 275 ? 6.338 -3.096 -18.473 1.00 93.88 275 LYS A CA 1
ATOM 2131 C C . LYS A 1 275 ? 5.248 -3.170 -17.400 1.00 93.88 275 LYS A C 1
ATOM 2133 O O . LYS A 1 275 ? 4.102 -2.820 -17.688 1.00 93.88 275 LYS A O 1
ATOM 2138 N N . LEU A 1 276 ? 5.582 -3.593 -16.178 1.00 94.62 276 LEU A N 1
ATOM 2139 C CA . LEU A 1 276 ? 4.638 -3.629 -15.057 1.00 94.62 276 LEU A CA 1
ATOM 2140 C C . LEU A 1 276 ? 4.209 -2.227 -14.623 1.00 94.62 276 LEU A C 1
ATOM 2142 O O . LEU A 1 276 ? 3.023 -2.021 -14.379 1.00 94.62 276 LEU A O 1
ATOM 2146 N N . ILE A 1 277 ? 5.114 -1.246 -14.620 1.00 94.81 277 ILE A N 1
ATOM 2147 C CA . ILE A 1 277 ? 4.754 0.163 -14.396 1.00 94.81 277 ILE A CA 1
ATOM 2148 C C . ILE A 1 277 ? 3.765 0.634 -15.467 1.00 94.81 277 ILE A C 1
ATOM 2150 O O . ILE A 1 277 ? 2.703 1.155 -15.137 1.00 94.81 277 ILE A O 1
ATOM 2154 N N . SER A 1 278 ? 4.056 0.405 -16.750 1.00 94.00 278 SER A N 1
ATOM 2155 C CA . SER A 1 278 ? 3.139 0.769 -17.839 1.00 94.00 278 SER A CA 1
ATOM 2156 C C . SER A 1 278 ? 1.785 0.061 -17.737 1.00 94.00 278 SER A C 1
ATOM 2158 O O . SER A 1 278 ? 0.759 0.648 -18.075 1.00 94.00 278 SER A O 1
ATOM 2160 N N . ARG A 1 279 ? 1.755 -1.190 -17.259 1.00 94.31 279 ARG A N 1
ATOM 2161 C CA . ARG A 1 279 ? 0.507 -1.913 -16.989 1.00 94.31 279 ARG A CA 1
ATOM 2162 C C . ARG A 1 279 ? -0.262 -1.276 -15.835 1.00 94.31 279 ARG A C 1
ATOM 2164 O O . ARG A 1 279 ? -1.460 -1.065 -15.984 1.00 94.31 279 ARG A O 1
ATOM 2171 N N . ALA A 1 280 ? 0.409 -0.954 -14.730 1.00 94.06 280 ALA A N 1
ATOM 2172 C CA . ALA A 1 280 ? -0.200 -0.291 -13.581 1.00 94.06 280 ALA A CA 1
ATOM 2173 C C . ALA A 1 280 ? -0.837 1.050 -13.968 1.00 94.06 280 ALA A C 1
ATOM 2175 O O . ALA A 1 280 ? -1.968 1.300 -13.574 1.00 94.06 280 ALA A O 1
ATOM 2176 N N . ARG A 1 281 ? -0.160 1.858 -14.796 1.00 92.69 281 ARG A N 1
ATOM 2177 C CA . ARG A 1 281 ? -0.698 3.122 -15.331 1.00 92.69 281 ARG A CA 1
ATOM 2178 C C . ARG A 1 281 ? -2.053 2.929 -16.002 1.00 92.69 281 ARG A C 1
ATOM 2180 O O . ARG A 1 281 ? -3.049 3.457 -15.533 1.00 92.69 281 ARG A O 1
ATOM 2187 N N . ARG A 1 282 ? -2.115 2.050 -17.007 1.00 91.56 282 ARG A N 1
ATOM 2188 C CA . ARG A 1 282 ? -3.376 1.730 -17.700 1.00 91.56 282 ARG A CA 1
ATOM 2189 C C . ARG A 1 282 ? -4.463 1.229 -16.749 1.00 91.56 282 ARG A C 1
ATOM 2191 O O . ARG A 1 282 ? -5.613 1.605 -16.888 1.00 91.56 282 ARG A O 1
ATOM 2198 N N . CYS A 1 283 ? -4.096 0.414 -15.759 1.00 89.81 283 CYS A N 1
ATOM 2199 C CA . CYS A 1 283 ? -5.054 -0.151 -14.808 1.00 89.81 283 CYS A CA 1
ATOM 2200 C C . CYS A 1 283 ? -5.709 0.883 -13.883 1.00 89.81 283 CYS A C 1
ATOM 2202 O O . CYS A 1 283 ? -6.739 0.561 -13.300 1.00 89.81 283 CYS A O 1
ATOM 2204 N N . PHE A 1 284 ? -5.095 2.049 -13.666 1.00 85.25 284 PHE A N 1
ATOM 2205 C CA . PHE A 1 284 ? -5.566 3.024 -12.678 1.00 85.25 284 PHE A CA 1
ATOM 2206 C C . PHE A 1 284 ? -5.813 4.430 -13.242 1.00 85.25 284 PHE A C 1
ATOM 2208 O O . PHE A 1 284 ? -6.386 5.236 -12.510 1.00 85.25 284 PHE A O 1
ATOM 2215 N N . ASP A 1 285 ? -5.417 4.700 -14.492 1.00 78.69 285 ASP A N 1
ATOM 2216 C CA . ASP A 1 285 ? -5.754 5.917 -15.247 1.00 78.69 285 ASP A CA 1
ATOM 2217 C C . ASP A 1 285 ? -7.144 5.824 -15.922 1.00 78.69 285 ASP A C 1
ATOM 2219 O O . ASP A 1 285 ? -7.740 6.855 -16.220 1.00 78.69 285 ASP A O 1
ATOM 2223 N N . GLU A 1 286 ? -7.668 4.613 -16.162 1.00 53.25 286 GLU A N 1
ATOM 2224 C CA . GLU A 1 286 ? -8.949 4.370 -16.862 1.00 53.25 286 GLU A CA 1
ATOM 2225 C C . GLU A 1 286 ? -10.189 4.288 -15.931 1.00 53.25 286 GLU A C 1
ATOM 2227 O O . GLU A 1 286 ? -11.299 4.122 -16.432 1.00 53.25 286 GLU A O 1
ATOM 2232 N N . ASP A 1 287 ? -10.018 4.450 -14.607 1.00 42.47 287 ASP A N 1
ATOM 2233 C CA . ASP A 1 287 ? -11.068 4.363 -13.559 1.00 42.47 287 ASP A CA 1
ATOM 2234 C C . ASP A 1 287 ? -11.136 5.620 -12.674 1.00 42.47 287 ASP A C 1
ATOM 2236 O O . ASP A 1 287 ? -12.243 6.167 -12.473 1.00 42.47 287 ASP A O 1
#

Organism: Ascaris lumbricoides (NCBI:txid6252)

InterPro domains:
  IPR033701 First polo-box domain [cd13118] (101-134)
  IPR036947 POLO box domain superfamily [G3DSA:3.30.1120.30] (104-190)